Protein AF-A0A519CP77-F1 (afdb_monomer)

Sequence (280 aa):
MEGEKKVMGIPELIHFNTLAITGSLFAAIIGFKLWKDEAGWDNLPLSLFLLGLALALLVTSADFFIRGAKGLAQRAGIPEVVIGLTIVSIGTSLPEILVTSTAAIDSAANPDIADFAIGGIFGSILVQITLILGIVVLCRGMKIRPSWLKRDGLIMLFSLLLLSVFIYTGNDLTRIEGLILILIYSLYISWLLLHRKEIREDELSGKSIEIEATGSNWSTAAYLVMITVGLSFAVFAANHLVLIASDLAVSMNVPHSVVGTTISGFGTSLPELTIALMAA

Radius of gyration: 20.76 Å; Cα contacts (8 Å, |Δi|>4): 285; chains: 1; bounding box: 52×50×60 Å

Solvent-accessible surface area (backbone atoms only — not comparable to full-atom values): 14776 Å² total; per-residue (Å²): 134,84,77,79,76,72,69,37,44,59,74,54,45,66,75,29,66,68,52,46,50,37,51,48,39,51,50,47,53,52,53,54,47,55,48,32,67,73,69,69,60,88,46,72,71,58,49,56,49,52,36,51,42,20,50,51,24,18,54,50,13,32,53,39,20,36,53,11,51,48,53,48,38,51,75,70,68,49,54,66,69,59,42,49,73,41,54,47,55,52,32,65,46,39,45,50,52,42,35,35,51,42,20,53,62,48,19,80,83,38,65,63,36,40,40,19,27,54,19,19,55,56,18,28,53,48,36,47,66,55,50,42,46,44,51,38,41,72,77,40,79,75,91,80,64,69,68,52,50,68,55,56,47,47,54,52,51,49,52,52,54,51,53,52,47,45,50,72,74,54,84,53,89,48,74,65,58,53,50,50,54,51,48,53,53,53,50,49,53,51,51,51,66,71,45,42,65,64,52,46,70,77,55,71,81,70,80,83,82,78,73,81,72,82,80,72,52,57,33,71,68,33,24,50,48,29,32,54,52,14,48,52,45,22,51,54,17,22,48,50,32,49,53,47,46,48,53,47,17,62,76,69,73,44,61,34,31,57,44,13,23,59,51,46,6,42,60,46,41,47,63,58,43,54,51,48,59,72,71,94

Secondary structure (DSSP, 8-state):
-------B-HHHHHT-HHHHHHHHHHHHHHHHHHHHHHHT---HHHHHHHHHHHHHHHHHHHHHHHHHHHHHHHHTT--HHHHIIIIIHHHHTHHHHHHHHHHHHHTTT-THHHHHHHHHHHHHHHIIIIIIHHHHHHHS-----HHHIIIIIHHHHHHHHHHHHHHHHHSS--HHHHHHHHHHHHHHHHHHHHSHHHHHHHH-SS-----------B-HHHHHHHHHHHHHHHHHHHHHHHHHHHHHHHHHT--HHHHIIIIIHHHHTHHHHHHHHHH-

Nearest PDB structures (foldseek):
  4k1c-assembly2_B  TM=6.759E-01  e=1.027E-03  Saccharomyces cerevisiae S288C
  8sgt-assembly1_A  TM=5.671E-01  e=9.193E+00  Homo sapiens
  8sgi-assembly1_A  TM=5.671E-01  e=9.193E+00  Homo sapiens

pLDDT: mean 84.04, std 12.87, range [35.88, 96.5]

Mean predicted aligned error: 7.61 Å

Structure (mmCIF, N/CA/C/O backbone):
data_AF-A0A519CP77-F1
#
_entry.id   AF-A0A519CP77-F1
#
loop_
_atom_site.group_PDB
_atom_site.id
_atom_site.type_symbol
_atom_site.label_atom_id
_atom_site.label_alt_id
_atom_site.label_comp_id
_atom_site.label_asym_id
_atom_site.label_entity_id
_atom_site.label_seq_id
_atom_site.pdbx_PDB_ins_code
_atom_site.Cartn_x
_atom_site.Cartn_y
_atom_site.Cartn_z
_atom_site.occupancy
_atom_site.B_iso_or_equiv
_atom_site.auth_seq_id
_atom_site.auth_comp_id
_atom_site.auth_asym_id
_atom_site.auth_atom_id
_atom_site.pdbx_PDB_model_num
ATOM 1 N N . MET A 1 1 ? -14.960 18.027 38.798 1.00 36.47 1 MET A N 1
ATOM 2 C CA . MET A 1 1 ? -14.510 19.000 37.784 1.00 36.47 1 MET A CA 1
ATOM 3 C C . MET A 1 1 ? -13.637 18.234 36.808 1.00 36.47 1 MET A C 1
ATOM 5 O O . MET A 1 1 ? -12.451 18.072 37.058 1.00 36.47 1 MET A O 1
ATOM 9 N N . GLU A 1 2 ? -14.253 17.634 35.790 1.00 41.22 2 GLU A N 1
ATOM 10 C CA . GLU A 1 2 ? -13.521 16.994 34.692 1.00 41.22 2 GLU A CA 1
ATOM 11 C C . GLU A 1 2 ? -12.817 18.098 33.902 1.00 41.22 2 GLU A C 1
ATOM 13 O O . GLU A 1 2 ? -13.462 19.044 33.455 1.00 41.22 2 GLU A O 1
ATOM 18 N N . GLY A 1 3 ? -11.488 18.033 33.811 1.00 41.88 3 GLY A N 1
ATOM 19 C CA . GLY A 1 3 ? -10.716 18.997 33.036 1.00 41.88 3 GLY A CA 1
ATOM 20 C C . GLY A 1 3 ? -11.126 18.922 31.570 1.00 41.88 3 GLY A C 1
ATOM 21 O O . GLY A 1 3 ? -11.003 17.864 30.952 1.00 41.88 3 GLY A O 1
ATOM 22 N N . GLU A 1 4 ? -11.620 20.030 31.019 1.00 44.94 4 GLU A N 1
ATOM 23 C CA . GLU A 1 4 ? -11.882 20.164 29.589 1.00 44.94 4 GLU A CA 1
ATOM 24 C C . GLU A 1 4 ? -10.618 19.764 28.813 1.00 44.94 4 GLU A C 1
ATOM 26 O O . GLU A 1 4 ? -9.586 20.437 28.873 1.00 44.94 4 GLU A O 1
ATOM 31 N N . LYS A 1 5 ? -10.670 18.633 28.099 1.00 58.16 5 LYS A N 1
ATOM 32 C CA . LYS A 1 5 ? -9.588 18.208 27.206 1.00 58.16 5 LYS A CA 1
ATOM 33 C C . LYS A 1 5 ? -9.430 19.266 26.111 1.00 58.16 5 LYS A C 1
ATOM 35 O O . LYS A 1 5 ? -10.221 19.282 25.165 1.00 58.16 5 LYS A O 1
ATOM 40 N N . LYS A 1 6 ? -8.413 20.127 26.252 1.00 70.19 6 LYS A N 1
ATOM 41 C CA . LYS A 1 6 ? -8.050 21.192 25.306 1.00 70.19 6 LYS A CA 1
ATOM 42 C C . LYS A 1 6 ? -8.086 20.656 23.872 1.00 70.19 6 LYS A C 1
ATOM 44 O O . LYS A 1 6 ? -7.377 19.705 23.545 1.00 70.19 6 LYS A O 1
ATOM 49 N N . VAL A 1 7 ? -8.920 21.264 23.029 1.00 71.06 7 VAL A N 1
ATOM 50 C CA . VAL A 1 7 ? -8.979 20.934 21.602 1.00 71.06 7 VAL A CA 1
ATOM 51 C C . VAL A 1 7 ? -7.699 21.441 20.944 1.00 71.06 7 VAL A C 1
ATOM 53 O O . VAL A 1 7 ? -7.405 22.632 21.002 1.0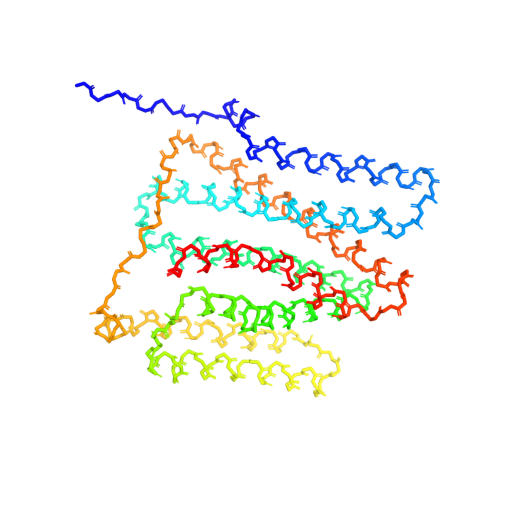0 71.06 7 VAL A O 1
ATOM 56 N N . MET A 1 8 ? -6.940 20.540 20.332 1.00 76.31 8 MET A N 1
ATOM 57 C CA . MET A 1 8 ? -5.730 20.868 19.587 1.00 76.31 8 MET A CA 1
ATOM 58 C C . MET A 1 8 ? -6.101 21.324 18.169 1.00 76.31 8 MET A C 1
ATOM 60 O O . MET A 1 8 ? -6.869 20.670 17.453 1.00 76.31 8 MET A O 1
ATOM 64 N N . GLY A 1 9 ? -5.611 22.495 17.777 1.00 77.25 9 GLY A N 1
ATOM 65 C CA . GLY A 1 9 ? -5.856 23.124 16.487 1.00 77.25 9 GLY A CA 1
ATOM 66 C C . GLY A 1 9 ? -4.781 22.802 15.447 1.00 77.25 9 GLY A C 1
ATOM 67 O O . GLY A 1 9 ? -3.946 21.917 15.614 1.00 77.25 9 GLY A O 1
ATOM 68 N N . ILE A 1 10 ? -4.817 23.547 14.340 1.00 73.44 10 ILE A N 1
ATOM 69 C CA . ILE A 1 10 ? -3.799 23.495 13.277 1.00 73.44 10 ILE A CA 1
ATOM 70 C C . ILE A 1 10 ? -2.403 23.923 13.774 1.00 73.44 10 ILE A C 1
ATOM 72 O O . ILE A 1 10 ? -1.426 23.302 13.365 1.00 73.44 10 ILE A O 1
ATOM 76 N N . PRO A 1 11 ? -2.248 24.923 14.664 1.00 71.81 11 PRO A N 1
ATOM 77 C CA . PRO A 1 11 ? -0.924 25.269 15.183 1.00 71.81 11 PRO A CA 1
ATOM 78 C C . PRO A 1 11 ? -0.270 24.112 15.949 1.00 71.81 11 PRO A C 1
ATOM 80 O O . PRO A 1 11 ? 0.920 23.854 15.789 1.00 71.81 11 PRO A O 1
ATOM 83 N N . GLU A 1 12 ? -1.049 23.359 16.729 1.00 79.81 12 GLU A N 1
ATOM 84 C CA . GLU A 1 12 ? -0.546 22.193 17.457 1.00 79.81 12 GLU A CA 1
ATOM 85 C C . GLU A 1 12 ? -0.156 21.024 16.535 1.00 79.81 12 GLU A C 1
ATOM 87 O O . GLU A 1 12 ? 0.707 20.229 16.903 1.00 79.81 12 GLU A O 1
ATOM 92 N N . LEU A 1 13 ? -0.724 20.936 15.325 1.00 71.88 13 LEU A N 1
ATOM 93 C CA . LEU A 1 13 ? -0.338 19.930 14.327 1.00 71.88 13 LEU A CA 1
ATOM 94 C C . LEU A 1 13 ? 1.119 20.093 13.888 1.00 71.88 13 LEU A C 1
ATOM 96 O O . LEU A 1 13 ? 1.794 19.095 13.670 1.00 71.88 13 LEU A O 1
ATOM 100 N N . ILE A 1 14 ? 1.625 21.324 13.794 1.00 64.38 14 ILE A N 1
ATOM 101 C CA . ILE A 1 14 ? 3.009 21.601 13.368 1.00 64.38 14 ILE A CA 1
ATOM 102 C C . ILE A 1 14 ? 4.019 21.010 14.360 1.00 64.38 14 ILE A C 1
ATOM 104 O O . ILE A 1 14 ? 5.083 20.537 13.970 1.00 64.38 14 ILE A O 1
ATOM 108 N N . HIS A 1 15 ? 3.662 20.986 15.642 1.00 67.62 15 HIS A N 1
ATOM 109 C CA . HIS A 1 15 ? 4.475 20.391 16.701 1.00 67.62 15 HIS A CA 1
ATOM 110 C C . HIS A 1 15 ? 4.185 18.900 16.915 1.00 67.62 15 HIS A C 1
ATOM 112 O O . HIS A 1 15 ? 4.797 18.265 17.776 1.00 67.62 15 HIS A O 1
ATOM 118 N N . PHE A 1 16 ? 3.262 18.319 16.145 1.00 76.62 16 PHE A N 1
ATOM 119 C CA . PHE A 1 16 ? 2.955 16.903 16.222 1.00 76.62 16 PHE A CA 1
ATOM 120 C C . PHE A 1 16 ? 4.082 16.092 15.585 1.00 76.62 16 PHE A C 1
ATOM 122 O O . PHE A 1 16 ? 4.390 16.253 14.403 1.00 76.62 16 PHE A O 1
ATOM 129 N N . ASN A 1 17 ? 4.670 15.184 16.367 1.00 80.88 17 ASN A N 1
ATOM 130 C CA . ASN A 1 17 ? 5.843 14.412 15.959 1.00 80.88 17 ASN A CA 1
ATOM 131 C C . ASN A 1 17 ? 5.636 13.701 14.609 1.00 80.88 17 ASN A C 1
ATOM 133 O O . ASN A 1 17 ? 6.520 13.722 13.765 1.00 80.88 17 ASN A O 1
ATOM 137 N N . THR A 1 18 ? 4.446 13.152 14.342 1.00 80.25 18 THR A N 1
ATOM 138 C CA . THR A 1 18 ? 4.166 12.496 13.054 1.00 80.25 18 THR A CA 1
ATOM 139 C C . THR A 1 18 ? 4.185 13.467 11.872 1.00 80.25 18 THR A C 1
ATOM 141 O O . THR A 1 18 ? 4.700 13.109 10.816 1.00 80.25 18 THR A O 1
ATOM 144 N N . LEU A 1 19 ? 3.673 14.696 12.023 1.00 84.38 19 LEU A N 1
ATOM 145 C CA . LEU A 1 19 ? 3.725 15.691 10.945 1.00 84.38 19 LEU A CA 1
ATOM 146 C C . LEU A 1 19 ? 5.163 16.182 10.718 1.00 84.38 19 LEU A C 1
ATOM 148 O O . LEU A 1 19 ? 5.590 16.350 9.580 1.00 84.38 19 LEU A O 1
ATOM 152 N N . ALA A 1 20 ? 5.936 16.352 11.791 1.00 85.69 20 ALA A N 1
ATOM 153 C CA . ALA A 1 20 ? 7.349 16.707 11.697 1.00 85.69 20 ALA A CA 1
ATOM 154 C C . ALA A 1 20 ? 8.188 15.588 11.046 1.00 85.69 20 ALA A C 1
ATOM 156 O O . ALA A 1 20 ? 9.039 15.860 10.199 1.00 85.69 20 ALA A O 1
ATOM 157 N N . ILE A 1 21 ? 7.924 14.322 11.384 1.00 88.19 21 ILE A N 1
ATOM 158 C CA . ILE A 1 21 ? 8.590 13.161 10.779 1.00 88.19 21 ILE A CA 1
ATOM 159 C C . ILE A 1 21 ? 8.227 13.053 9.294 1.00 88.19 21 ILE A C 1
ATOM 161 O O . ILE A 1 21 ? 9.121 13.008 8.458 1.00 88.19 21 ILE A O 1
ATOM 165 N N . THR A 1 22 ? 6.940 13.082 8.943 1.00 88.31 22 THR A N 1
ATOM 166 C CA . THR A 1 22 ? 6.502 13.009 7.533 1.00 88.31 22 THR A CA 1
ATOM 167 C C . THR A 1 22 ? 7.040 14.183 6.712 1.00 88.31 22 THR A C 1
ATOM 169 O O . THR A 1 22 ? 7.596 13.979 5.635 1.00 88.31 22 THR A O 1
ATOM 172 N N . GLY A 1 23 ? 6.978 15.407 7.244 1.00 89.38 23 GLY A N 1
ATOM 173 C CA . GLY A 1 23 ? 7.544 16.590 6.597 1.00 89.38 23 GLY A CA 1
ATOM 174 C C . GLY A 1 23 ? 9.066 16.526 6.427 1.00 89.38 23 GLY A C 1
ATOM 175 O O . GLY A 1 23 ? 9.580 16.922 5.382 1.00 89.38 23 GLY A O 1
ATOM 176 N N . SER A 1 24 ? 9.798 15.994 7.413 1.00 91.12 24 SER A N 1
ATOM 177 C CA . SER A 1 24 ? 11.258 15.852 7.316 1.00 91.12 24 SER A CA 1
ATOM 178 C C . SER A 1 24 ? 11.674 14.766 6.324 1.00 91.12 24 SER A C 1
ATOM 180 O O . SER A 1 24 ? 12.599 14.993 5.549 1.00 91.12 24 SER A O 1
ATOM 182 N N . LEU A 1 25 ? 10.958 13.639 6.267 1.00 93.06 25 LEU A N 1
ATOM 183 C CA . LEU A 1 25 ? 11.158 12.602 5.250 1.00 93.06 25 LEU A CA 1
ATOM 184 C C . LEU A 1 25 ? 10.903 13.145 3.839 1.00 93.06 25 LEU A C 1
ATOM 186 O O . LEU A 1 25 ? 11.715 12.931 2.942 1.00 93.06 25 LEU A O 1
ATOM 190 N N . PHE A 1 26 ? 9.821 13.903 3.651 1.00 94.25 26 PHE A N 1
ATOM 191 C CA . PHE A 1 26 ? 9.519 14.567 2.383 1.00 94.25 26 PHE A CA 1
ATOM 192 C C . PHE A 1 26 ? 10.635 15.531 1.955 1.00 94.25 26 PHE A C 1
ATOM 194 O O . PHE A 1 26 ? 11.145 15.439 0.836 1.00 94.25 26 PHE A O 1
ATOM 201 N N . ALA A 1 27 ? 11.066 16.415 2.860 1.00 93.62 27 ALA A N 1
ATOM 202 C CA . ALA A 1 27 ? 12.153 17.352 2.593 1.00 93.62 27 ALA A CA 1
ATOM 203 C C . ALA A 1 27 ? 13.480 16.632 2.304 1.00 93.62 27 ALA A C 1
ATOM 205 O O . ALA A 1 27 ? 14.216 17.050 1.411 1.00 93.62 27 ALA A O 1
ATOM 206 N N . ALA A 1 28 ? 13.769 15.535 3.011 1.00 93.56 28 ALA A N 1
ATOM 207 C CA . ALA A 1 28 ? 14.957 14.722 2.781 1.00 93.56 28 ALA A CA 1
ATOM 208 C C . ALA A 1 28 ? 14.949 14.102 1.379 1.00 93.56 28 ALA A C 1
ATOM 210 O O . ALA A 1 28 ? 15.937 14.237 0.664 1.00 93.56 28 ALA A O 1
ATOM 211 N N . ILE A 1 29 ? 13.839 13.491 0.948 1.00 93.12 29 ILE A N 1
ATOM 212 C CA . ILE A 1 29 ? 13.726 12.910 -0.400 1.00 93.12 29 ILE A CA 1
ATOM 213 C C . ILE A 1 29 ? 13.996 13.974 -1.467 1.00 93.12 29 ILE A C 1
ATOM 215 O O . ILE A 1 29 ? 14.790 13.734 -2.373 1.00 93.12 29 ILE A O 1
ATOM 219 N N . ILE A 1 30 ? 13.393 15.161 -1.344 1.00 92.88 30 ILE A N 1
ATOM 220 C CA . ILE A 1 30 ? 13.619 16.258 -2.296 1.00 92.88 30 ILE A CA 1
ATOM 221 C C . ILE A 1 30 ? 15.078 16.718 -2.266 1.00 92.88 30 ILE A C 1
ATOM 223 O O . ILE A 1 30 ? 15.699 16.825 -3.319 1.00 92.88 30 ILE A O 1
ATOM 227 N N . GLY A 1 31 ? 15.634 16.967 -1.079 1.00 90.94 31 GLY A N 1
ATOM 228 C CA . GLY A 1 31 ? 17.002 17.460 -0.929 1.00 90.94 31 GLY A CA 1
ATOM 229 C C . GLY A 1 31 ? 18.040 16.492 -1.495 1.00 90.94 31 GLY A C 1
ATOM 230 O O . GLY A 1 31 ? 18.896 16.897 -2.278 1.00 90.94 31 GLY A O 1
ATOM 231 N N . PHE A 1 32 ? 17.933 15.204 -1.163 1.00 91.00 32 PHE A N 1
ATOM 232 C CA . PHE A 1 32 ? 18.839 14.183 -1.689 1.00 91.00 32 PHE A CA 1
ATOM 233 C C . PHE A 1 32 ? 18.649 13.948 -3.188 1.00 91.00 32 PHE A C 1
ATOM 235 O O . PHE A 1 32 ? 19.633 13.683 -3.871 1.00 91.00 32 PHE A O 1
ATOM 242 N N . LYS A 1 33 ? 17.428 14.079 -3.718 1.00 87.12 33 LYS A N 1
ATOM 243 C CA . LYS A 1 33 ? 17.174 13.969 -5.160 1.00 87.12 33 LYS A CA 1
ATOM 244 C C . LYS A 1 33 ? 17.793 15.129 -5.938 1.00 87.12 33 LYS A C 1
ATOM 246 O O . LYS A 1 33 ? 18.517 14.884 -6.890 1.00 87.12 33 LYS A O 1
ATOM 251 N N . LEU A 1 34 ? 17.576 16.368 -5.493 1.00 88.31 34 LEU A N 1
ATOM 252 C CA . LEU A 1 34 ? 18.197 17.546 -6.107 1.00 88.31 34 LEU A CA 1
ATOM 253 C C . LEU A 1 34 ? 19.721 17.433 -6.093 1.00 88.31 34 LEU A C 1
ATOM 255 O O . LEU A 1 34 ? 20.373 17.688 -7.099 1.00 88.31 34 LEU A O 1
ATOM 259 N N . TRP A 1 35 ? 20.282 16.977 -4.972 1.00 87.12 35 TRP A N 1
ATOM 260 C CA . TRP A 1 35 ? 21.716 16.749 -4.874 1.00 87.12 35 TRP A CA 1
ATOM 261 C C . TRP A 1 35 ? 22.202 15.630 -5.804 1.00 87.12 35 TRP A C 1
ATOM 263 O O . TRP A 1 35 ? 23.240 15.790 -6.441 1.00 87.12 35 TRP A O 1
ATOM 273 N N . LYS A 1 36 ? 21.449 14.526 -5.927 1.00 84.88 36 LYS A N 1
ATOM 274 C CA . LYS A 1 36 ? 21.739 13.442 -6.878 1.00 84.88 36 LYS A CA 1
ATOM 275 C C . LYS A 1 36 ? 21.804 13.970 -8.310 1.00 84.88 36 LYS A C 1
ATOM 277 O O . LYS A 1 36 ? 22.762 13.673 -9.023 1.00 84.88 36 LYS A O 1
ATOM 282 N N . ASP A 1 37 ? 20.807 14.761 -8.695 1.00 83.81 37 ASP A N 1
ATOM 283 C CA . ASP A 1 37 ? 20.651 15.293 -10.047 1.00 83.81 37 ASP A CA 1
ATOM 284 C C . ASP A 1 37 ? 21.734 16.342 -10.374 1.00 83.81 37 ASP A C 1
ATOM 286 O O . ASP A 1 37 ? 22.261 16.351 -11.484 1.00 83.81 37 ASP A O 1
ATOM 290 N N . GLU A 1 38 ? 22.131 17.181 -9.407 1.00 85.75 38 GLU A N 1
ATOM 291 C CA . GLU A 1 38 ? 23.227 18.151 -9.574 1.00 85.75 38 GLU A CA 1
ATOM 292 C C . GLU A 1 38 ? 24.617 17.499 -9.585 1.00 85.75 38 GLU A C 1
ATOM 294 O O . GLU A 1 38 ? 25.485 17.893 -10.366 1.00 85.75 38 GLU A O 1
ATOM 299 N N . ALA A 1 39 ? 24.857 16.520 -8.709 1.00 81.19 39 ALA A N 1
ATOM 300 C CA . ALA A 1 39 ? 26.162 15.881 -8.567 1.00 81.19 39 ALA A CA 1
ATOM 301 C C . ALA A 1 39 ? 26.422 14.806 -9.637 1.00 81.19 39 ALA A C 1
ATOM 303 O O . ALA A 1 39 ? 27.576 14.422 -9.838 1.00 81.19 39 ALA A O 1
ATOM 304 N N . GLY A 1 40 ? 25.374 14.298 -10.299 1.00 77.56 40 GLY A N 1
ATOM 305 C CA . GLY A 1 40 ? 25.463 13.173 -11.237 1.00 77.56 40 GLY A CA 1
ATOM 306 C C . GLY A 1 40 ? 25.874 11.863 -10.556 1.00 77.56 40 GLY A C 1
ATOM 307 O O . GLY A 1 40 ? 26.573 11.042 -11.148 1.00 77.56 40 GLY A O 1
ATOM 308 N N . TRP A 1 41 ? 25.526 11.695 -9.277 1.00 70.44 41 TRP A N 1
ATOM 309 C CA . TRP A 1 41 ? 25.922 10.537 -8.473 1.00 70.44 41 TRP A CA 1
ATOM 310 C C . TRP A 1 41 ? 24.880 9.423 -8.564 1.00 70.44 41 TRP A C 1
ATOM 312 O O . TRP A 1 41 ? 23.947 9.372 -7.769 1.00 70.44 41 TRP A O 1
ATOM 322 N N . ASP A 1 42 ? 25.080 8.482 -9.481 1.00 71.25 42 ASP A N 1
ATOM 323 C CA . ASP A 1 42 ? 24.257 7.272 -9.566 1.00 71.25 42 ASP A CA 1
ATOM 324 C C . ASP A 1 42 ? 24.967 6.092 -8.898 1.00 71.25 42 ASP A C 1
ATOM 326 O O . ASP A 1 42 ? 25.560 5.225 -9.541 1.00 71.25 42 ASP A O 1
ATOM 330 N N . ASN A 1 43 ? 24.942 6.070 -7.563 1.00 84.44 43 ASN A N 1
ATOM 331 C CA . ASN A 1 43 ? 25.467 4.961 -6.776 1.00 84.44 43 ASN A CA 1
ATOM 332 C C . ASN A 1 43 ? 24.346 4.143 -6.117 1.00 84.44 43 ASN A C 1
ATOM 334 O O . ASN A 1 43 ? 23.369 4.662 -5.570 1.00 84.44 43 ASN A O 1
ATOM 338 N N . LEU A 1 44 ? 24.540 2.823 -6.118 1.00 86.88 44 LEU A N 1
ATOM 339 C CA . LEU A 1 44 ? 23.618 1.853 -5.527 1.00 86.88 44 LEU A CA 1
ATOM 340 C C . LEU A 1 44 ? 23.226 2.182 -4.067 1.00 86.88 44 LEU A C 1
ATOM 342 O O . LEU A 1 44 ? 22.035 2.123 -3.755 1.00 86.88 44 LEU A O 1
ATOM 346 N N . PRO A 1 45 ? 24.155 2.583 -3.169 1.00 89.56 45 PRO A N 1
ATOM 347 C CA . PRO A 1 45 ? 23.802 2.884 -1.781 1.00 89.56 45 PRO A CA 1
ATOM 348 C C . PRO A 1 45 ? 22.839 4.066 -1.636 1.00 89.56 45 PRO A C 1
ATOM 350 O O . PRO A 1 45 ? 21.956 4.025 -0.783 1.00 89.56 45 PRO A O 1
ATOM 353 N N . LEU A 1 46 ? 22.979 5.101 -2.470 1.00 89.50 46 LEU A N 1
ATOM 354 C CA . LEU A 1 46 ? 22.089 6.262 -2.438 1.00 89.50 46 LEU A CA 1
ATOM 355 C C . LEU A 1 46 ? 20.689 5.896 -2.932 1.00 89.50 46 LEU A C 1
ATOM 357 O O . LEU A 1 46 ? 19.707 6.318 -2.328 1.00 89.50 46 LEU A O 1
ATOM 361 N N . SER A 1 47 ? 20.594 5.069 -3.975 1.00 89.94 47 SER A N 1
ATOM 362 C CA . SER A 1 47 ? 19.307 4.588 -4.496 1.00 89.94 47 SER A CA 1
ATOM 363 C C . SER A 1 47 ? 18.557 3.760 -3.451 1.00 89.94 47 SER A C 1
ATOM 365 O O . SER A 1 47 ? 17.385 4.016 -3.185 1.00 89.94 47 SER A O 1
ATOM 367 N N . LEU A 1 48 ? 19.246 2.834 -2.774 1.00 90.81 48 LEU A N 1
ATOM 368 C CA . LEU A 1 48 ? 18.671 2.061 -1.666 1.00 90.81 48 LEU A CA 1
ATOM 369 C C . LEU A 1 48 ? 18.260 2.948 -0.483 1.00 90.81 48 LEU A C 1
ATOM 371 O O . LEU A 1 48 ? 17.223 2.718 0.139 1.00 90.81 48 LEU A O 1
ATOM 375 N N . PHE A 1 49 ? 19.048 3.980 -0.178 1.00 92.25 49 PHE A N 1
ATOM 376 C CA . PHE A 1 49 ? 18.723 4.935 0.878 1.00 92.25 49 PHE A CA 1
ATOM 377 C C . PHE A 1 49 ? 17.469 5.759 0.547 1.00 92.25 49 PHE A C 1
ATOM 379 O O . PHE A 1 49 ? 16.555 5.847 1.367 1.00 92.25 49 PHE A O 1
ATOM 386 N N . LEU A 1 50 ? 17.387 6.312 -0.667 1.00 93.19 50 LEU A N 1
ATOM 387 C CA . LEU A 1 50 ? 16.221 7.055 -1.153 1.00 93.19 50 LEU A CA 1
ATOM 388 C C . LEU A 1 50 ? 14.960 6.184 -1.181 1.00 93.19 50 LEU A C 1
ATOM 390 O O . LEU A 1 50 ? 13.884 6.643 -0.800 1.00 93.19 50 LEU A O 1
ATOM 394 N N . LEU A 1 51 ? 15.098 4.917 -1.568 1.00 92.88 51 LEU A N 1
ATOM 395 C CA . LEU A 1 51 ? 14.017 3.936 -1.553 1.00 92.88 51 LEU A CA 1
ATOM 396 C C . LEU A 1 51 ? 13.494 3.681 -0.133 1.00 92.88 51 LEU A C 1
ATOM 398 O O . LEU A 1 51 ? 12.284 3.677 0.093 1.00 92.88 51 LEU A O 1
ATOM 402 N N . GLY A 1 52 ? 14.399 3.531 0.840 1.00 92.88 52 GLY A N 1
ATOM 403 C CA . GLY A 1 52 ? 14.045 3.406 2.254 1.00 92.88 52 GLY A CA 1
ATOM 404 C C . GLY A 1 52 ? 13.324 4.644 2.795 1.00 92.88 52 GLY A C 1
ATOM 405 O O . GLY A 1 52 ? 12.333 4.511 3.513 1.00 92.88 52 GLY A O 1
ATOM 406 N N . LEU A 1 53 ? 13.761 5.848 2.407 1.00 95.25 53 LEU A N 1
ATOM 407 C CA . LEU A 1 53 ? 13.068 7.093 2.756 1.00 95.25 53 LEU A CA 1
ATOM 408 C C . LEU A 1 53 ? 11.668 7.168 2.135 1.00 95.25 53 LEU A C 1
ATOM 410 O O . LEU A 1 53 ? 10.729 7.570 2.821 1.00 95.25 53 LEU A O 1
ATOM 414 N N . ALA A 1 54 ? 11.511 6.766 0.871 1.00 95.81 54 ALA A N 1
ATOM 415 C CA . ALA A 1 54 ? 10.217 6.748 0.195 1.00 95.81 54 ALA A CA 1
ATOM 416 C C . ALA A 1 54 ? 9.245 5.759 0.860 1.00 95.81 54 ALA A C 1
ATOM 418 O O . ALA A 1 54 ? 8.105 6.125 1.140 1.00 95.81 54 ALA A O 1
ATOM 419 N N . LEU A 1 55 ? 9.708 4.552 1.209 1.00 94.06 55 LEU A N 1
ATOM 420 C CA . LEU A 1 55 ? 8.932 3.581 1.991 1.00 94.06 55 LEU A CA 1
ATOM 421 C C . LEU A 1 55 ? 8.526 4.141 3.361 1.00 94.06 55 LEU A C 1
ATOM 423 O O . LEU A 1 55 ? 7.359 4.066 3.745 1.00 94.06 55 LEU A O 1
ATOM 427 N N . ALA A 1 56 ? 9.469 4.741 4.091 1.00 93.56 56 ALA A N 1
ATOM 428 C CA . ALA A 1 56 ? 9.192 5.330 5.396 1.00 93.56 56 ALA A CA 1
ATOM 429 C C . ALA A 1 56 ? 8.170 6.474 5.300 1.00 93.56 56 ALA A C 1
ATOM 431 O O . ALA A 1 56 ? 7.248 6.552 6.118 1.00 93.56 56 ALA A O 1
ATOM 432 N N . LEU A 1 57 ? 8.295 7.343 4.290 1.00 95.94 57 LEU A N 1
ATOM 433 C CA . LEU A 1 57 ? 7.336 8.416 4.047 1.00 95.94 57 LEU A CA 1
ATOM 434 C C . LEU A 1 57 ? 5.958 7.847 3.707 1.00 95.94 57 LEU A C 1
ATOM 436 O O . LEU A 1 57 ? 4.966 8.339 4.234 1.00 95.94 57 LEU A O 1
ATOM 440 N N . LEU A 1 58 ? 5.887 6.804 2.880 1.00 95.19 58 LEU A N 1
ATOM 441 C CA . LEU A 1 58 ? 4.631 6.167 2.493 1.00 95.19 58 LEU A CA 1
ATOM 442 C C . LEU A 1 58 ? 3.882 5.614 3.714 1.00 95.19 58 LEU A C 1
ATOM 444 O O . LEU A 1 58 ? 2.720 5.961 3.929 1.00 95.19 58 LEU A O 1
ATOM 448 N N . VAL A 1 59 ? 4.562 4.824 4.549 1.00 91.81 59 VAL A N 1
ATOM 449 C CA . VAL A 1 59 ? 3.970 4.211 5.751 1.00 91.81 59 VAL A CA 1
ATOM 450 C C . VAL A 1 59 ? 3.536 5.273 6.763 1.00 91.81 59 VAL A C 1
ATOM 452 O O . VAL A 1 59 ? 2.414 5.240 7.271 1.00 91.81 59 VAL A O 1
ATOM 455 N N . THR A 1 60 ? 4.395 6.257 7.043 1.00 91.69 60 THR A N 1
ATOM 456 C CA . THR A 1 60 ? 4.076 7.318 8.016 1.00 91.69 60 THR A CA 1
ATOM 457 C C . THR A 1 60 ? 2.962 8.247 7.529 1.00 91.69 60 THR A C 1
ATOM 459 O O . THR A 1 60 ? 2.138 8.692 8.330 1.00 91.69 60 THR A O 1
ATOM 462 N N . SER A 1 61 ? 2.883 8.503 6.222 1.00 93.56 61 SER A N 1
ATOM 463 C CA . SER A 1 61 ? 1.815 9.306 5.616 1.00 93.56 61 SER A CA 1
ATOM 464 C C . SER A 1 61 ? 0.475 8.569 5.612 1.00 93.56 61 SER A C 1
ATOM 466 O O . SER A 1 61 ? -0.559 9.191 5.865 1.00 93.56 61 SER A O 1
ATOM 468 N N . ALA A 1 62 ? 0.486 7.246 5.408 1.00 91.69 62 ALA A N 1
ATOM 469 C CA . ALA A 1 62 ? -0.702 6.411 5.550 1.00 91.69 62 ALA A CA 1
ATOM 470 C C . ALA A 1 62 ? -1.230 6.422 6.996 1.00 91.69 62 ALA A C 1
ATOM 472 O O . ALA A 1 62 ? -2.411 6.697 7.199 1.00 91.69 62 ALA A O 1
ATOM 473 N N . ASP A 1 63 ? -0.373 6.249 8.012 1.00 89.81 63 ASP A N 1
ATOM 474 C CA . ASP A 1 63 ? -0.791 6.360 9.424 1.00 89.81 63 ASP A CA 1
ATOM 475 C C . ASP A 1 63 ? -1.384 7.748 9.733 1.00 89.81 63 ASP A C 1
ATOM 477 O O . ASP A 1 63 ? -2.422 7.876 10.389 1.00 89.81 63 ASP A O 1
ATOM 481 N N . PHE A 1 64 ? -0.776 8.811 9.201 1.00 91.44 64 PHE A N 1
ATOM 482 C CA . PHE A 1 64 ? -1.279 10.171 9.374 1.00 91.44 64 PHE A CA 1
ATOM 483 C C . PHE A 1 64 ? -2.670 10.371 8.749 1.00 91.44 64 PHE A C 1
ATOM 485 O O . PHE A 1 64 ? -3.566 10.920 9.402 1.00 91.44 64 PHE A O 1
ATOM 492 N N . PHE A 1 65 ? -2.883 9.849 7.536 1.00 92.88 65 PHE A N 1
ATOM 493 C CA . PHE A 1 65 ? -4.187 9.817 6.873 1.00 92.88 65 PHE A CA 1
ATOM 494 C C . PHE A 1 65 ? -5.230 9.047 7.701 1.00 92.88 65 PHE A C 1
ATOM 496 O O . PHE A 1 65 ? -6.317 9.571 7.959 1.00 92.88 65 PHE A O 1
ATOM 503 N N . ILE A 1 66 ? -4.893 7.842 8.180 1.00 90.50 66 ILE A N 1
ATOM 504 C CA . ILE A 1 66 ? -5.796 6.981 8.966 1.00 90.50 66 ILE A CA 1
ATOM 505 C C . ILE A 1 66 ? -6.232 7.680 10.250 1.00 90.50 66 ILE A C 1
ATOM 507 O O . ILE A 1 66 ? -7.418 7.676 10.585 1.00 90.50 66 ILE A O 1
ATOM 511 N N . ARG A 1 67 ? -5.301 8.324 10.965 1.00 89.19 67 ARG A N 1
ATOM 512 C CA . ARG A 1 67 ? -5.615 9.087 12.184 1.00 89.19 67 ARG A CA 1
ATOM 513 C C . ARG A 1 67 ? -6.574 10.242 11.901 1.00 89.19 67 ARG A C 1
ATOM 515 O O . ARG A 1 67 ? -7.509 10.455 12.674 1.00 89.19 67 ARG A O 1
ATOM 522 N N . GLY A 1 68 ? -6.362 10.959 10.796 1.00 90.56 68 GLY A N 1
ATOM 523 C CA . GLY A 1 68 ? -7.251 12.024 10.337 1.00 90.56 68 GLY A CA 1
ATOM 524 C C . GLY A 1 68 ? -8.663 11.513 10.053 1.00 90.56 68 GLY A C 1
ATOM 525 O O . GLY A 1 68 ? -9.643 12.031 10.592 1.00 90.56 68 GLY A O 1
ATOM 526 N N . ALA A 1 69 ? -8.759 10.443 9.264 1.00 91.12 69 ALA A N 1
ATOM 527 C CA . ALA A 1 69 ? -10.020 9.821 8.883 1.00 91.12 69 ALA A CA 1
ATOM 528 C C . ALA A 1 69 ? -10.774 9.236 10.092 1.00 91.12 69 ALA A C 1
ATOM 530 O O . ALA A 1 69 ? -11.969 9.495 10.254 1.00 91.12 69 ALA A O 1
ATOM 531 N N . LYS A 1 70 ? -10.078 8.523 10.990 1.00 90.06 70 LYS A N 1
ATOM 532 C CA . LYS A 1 70 ? -10.642 7.987 12.241 1.00 90.06 70 LYS A CA 1
ATOM 533 C C . LYS A 1 70 ? -11.211 9.103 13.111 1.00 90.06 70 LYS A C 1
ATOM 535 O O . LYS A 1 70 ? -12.349 9.000 13.563 1.00 90.06 70 LYS A O 1
ATOM 540 N N . GLY A 1 71 ? -10.450 10.175 13.322 1.00 87.88 71 GLY A N 1
ATOM 541 C CA . GLY A 1 71 ? -10.890 11.291 14.152 1.00 87.88 71 GLY A CA 1
ATOM 542 C C . GLY A 1 71 ? -12.090 12.043 13.573 1.00 87.88 71 GLY A C 1
ATOM 543 O O . GLY A 1 71 ? -13.023 12.384 14.302 1.00 87.88 71 GLY A O 1
ATOM 544 N N . LEU A 1 72 ? -12.125 12.234 12.250 1.00 89.62 72 LEU A N 1
ATOM 545 C CA . LEU A 1 72 ? -13.281 12.823 11.574 1.00 89.62 72 LEU A CA 1
ATOM 546 C C . LEU A 1 72 ? -14.531 11.939 11.711 1.00 89.62 72 LEU A C 1
ATOM 548 O O . LEU A 1 72 ? -15.610 12.446 12.019 1.00 89.62 72 LEU A O 1
ATOM 552 N N . ALA A 1 73 ? -14.383 10.623 11.549 1.00 86.00 73 ALA A N 1
ATOM 553 C CA . ALA A 1 73 ? -15.479 9.671 11.692 1.00 86.00 73 ALA A CA 1
ATOM 554 C C . ALA A 1 73 ? -16.019 9.600 13.131 1.00 86.00 73 ALA A C 1
ATOM 556 O O . ALA A 1 73 ? -17.234 9.598 13.329 1.00 86.00 73 ALA A O 1
ATOM 557 N N . GLN A 1 74 ? -15.139 9.637 14.138 1.00 85.62 74 GLN A N 1
ATOM 558 C CA . GLN A 1 74 ? -15.535 9.719 15.548 1.00 85.62 74 GLN A CA 1
ATOM 559 C C . GLN A 1 74 ? -16.338 10.998 15.833 1.00 85.62 74 GLN A C 1
ATOM 561 O O . GLN A 1 74 ? -17.377 10.940 16.489 1.00 85.62 74 GLN A O 1
ATOM 566 N N . ARG A 1 75 ? -15.922 12.152 15.286 1.00 84.69 75 ARG A N 1
ATOM 567 C CA . ARG A 1 75 ? -16.682 13.412 15.416 1.00 84.69 75 ARG A CA 1
ATOM 568 C C . ARG A 1 75 ? -18.027 13.386 14.695 1.00 84.69 75 ARG A C 1
ATOM 570 O O . ARG A 1 75 ? -18.948 14.068 15.133 1.00 84.69 75 ARG A O 1
ATOM 577 N N . ALA A 1 76 ? -18.144 12.608 13.624 1.00 85.56 76 ALA A N 1
ATOM 578 C CA . ALA A 1 76 ? -19.404 12.372 12.925 1.00 85.56 76 ALA A CA 1
ATOM 579 C C . ALA A 1 76 ? -20.330 11.375 13.656 1.00 85.56 76 ALA A C 1
ATOM 581 O O . ALA A 1 76 ? -21.413 11.078 13.159 1.00 85.56 76 ALA A O 1
ATOM 582 N N . GLY A 1 77 ? -19.925 10.850 14.821 1.00 79.81 77 GLY A N 1
ATOM 583 C CA . GLY A 1 77 ? -20.709 9.884 15.593 1.00 79.81 77 GLY A CA 1
ATOM 584 C C . GLY A 1 77 ? -20.711 8.474 14.998 1.00 79.81 77 GLY A C 1
ATOM 585 O O . GLY A 1 77 ? -21.576 7.669 15.340 1.00 79.81 77 GLY A O 1
ATOM 586 N N . ILE A 1 78 ? -19.768 8.161 14.102 1.00 75.38 78 ILE A N 1
ATOM 587 C CA . ILE A 1 78 ? -19.655 6.825 13.514 1.00 75.38 78 ILE A CA 1
ATOM 588 C C . ILE A 1 78 ? -19.126 5.855 14.587 1.00 75.38 78 ILE A C 1
ATOM 590 O O . ILE A 1 78 ? -18.111 6.154 15.223 1.00 75.38 78 ILE A O 1
ATOM 594 N N . PRO A 1 79 ? -19.765 4.686 14.792 1.00 74.06 79 PRO A N 1
ATOM 595 C CA . PRO A 1 79 ? -19.318 3.712 15.786 1.00 74.06 79 PRO A CA 1
ATOM 596 C C . PRO A 1 79 ? -17.892 3.212 15.525 1.00 74.06 79 PRO A C 1
ATOM 598 O O . PRO A 1 79 ? -17.535 2.921 14.384 1.00 74.06 79 PRO A O 1
ATOM 601 N N . GLU A 1 80 ? -17.102 3.010 16.582 1.00 74.50 80 GLU A N 1
ATOM 602 C CA . GLU A 1 80 ? -15.693 2.588 16.464 1.00 74.50 80 GLU A CA 1
ATOM 603 C C . GLU A 1 80 ? -15.515 1.266 15.718 1.00 74.50 80 GLU A C 1
ATOM 605 O O . GLU A 1 80 ? -14.580 1.115 14.938 1.00 74.50 80 GLU A O 1
ATOM 610 N N . VAL A 1 81 ? -16.459 0.338 15.888 1.00 68.06 81 VAL A N 1
ATOM 611 C CA . VAL A 1 81 ? -16.479 -0.931 15.150 1.00 68.06 81 VAL A CA 1
ATOM 612 C C . VAL A 1 81 ? -16.584 -0.689 13.643 1.00 68.06 81 VAL A C 1
ATOM 614 O O . VAL A 1 81 ? -15.891 -1.337 12.866 1.00 68.06 81 VAL A O 1
ATOM 617 N N . VAL A 1 82 ? -17.408 0.271 13.213 1.00 71.00 82 VAL A N 1
ATOM 618 C CA . VAL A 1 82 ? -17.548 0.618 11.791 1.00 71.00 82 VAL A CA 1
ATOM 619 C C . VAL A 1 82 ? -16.267 1.268 11.279 1.00 71.00 82 VAL A C 1
ATOM 621 O O . VAL A 1 82 ? -15.812 0.926 10.194 1.00 71.00 82 VAL A O 1
ATOM 624 N N . ILE A 1 83 ? -15.649 2.152 12.067 1.00 76.31 83 ILE A N 1
ATOM 625 C CA . ILE A 1 83 ? -14.366 2.787 11.727 1.00 76.31 83 ILE A CA 1
ATOM 626 C C . ILE A 1 83 ? -13.264 1.734 11.558 1.00 76.31 83 ILE A C 1
ATOM 628 O O . ILE A 1 83 ? -12.513 1.788 10.586 1.00 76.31 83 ILE A O 1
ATOM 632 N N . GLY A 1 84 ? -13.194 0.765 12.474 1.00 73.50 84 GLY A N 1
ATOM 633 C CA . GLY A 1 84 ? -12.251 -0.349 12.415 1.00 73.50 84 GLY A CA 1
ATOM 634 C C . GLY A 1 84 ? -12.428 -1.190 11.153 1.00 73.50 84 GLY A C 1
ATOM 635 O O . GLY A 1 84 ? -11.461 -1.422 10.441 1.00 73.50 84 GLY A O 1
ATOM 636 N N . LEU A 1 85 ? -13.670 -1.566 10.833 1.00 72.31 85 LEU A N 1
ATOM 637 C CA . LEU A 1 85 ? -14.005 -2.395 9.667 1.00 72.31 85 LEU A CA 1
ATOM 638 C C . LEU A 1 85 ? -13.888 -1.673 8.314 1.00 72.31 85 LEU A C 1
ATOM 640 O O . LEU A 1 85 ? -13.994 -2.318 7.275 1.00 72.31 85 LEU A O 1
ATOM 644 N N . THR A 1 86 ? -13.742 -0.346 8.302 1.00 81.06 86 THR A N 1
ATOM 645 C CA . THR A 1 86 ? -13.735 0.448 7.064 1.00 81.06 86 THR A CA 1
ATOM 646 C C . THR A 1 86 ? -12.450 1.251 6.925 1.00 81.06 86 THR A C 1
ATOM 648 O O . THR A 1 86 ? -11.570 0.876 6.160 1.00 81.06 86 THR A O 1
ATOM 651 N N . ILE A 1 87 ? -12.317 2.343 7.676 1.00 86.31 87 ILE A N 1
ATOM 652 C CA . ILE A 1 87 ? -11.206 3.294 7.574 1.00 86.31 87 ILE A CA 1
ATOM 653 C C . ILE A 1 87 ? -9.882 2.633 7.939 1.00 86.31 87 ILE A C 1
ATOM 655 O O . ILE A 1 87 ? -8.900 2.830 7.232 1.00 86.31 87 ILE A O 1
ATOM 659 N N . VAL A 1 88 ? -9.846 1.864 9.030 1.00 82.00 88 VAL A N 1
ATOM 660 C CA . VAL A 1 88 ? -8.605 1.206 9.461 1.00 82.00 88 VAL A CA 1
ATOM 661 C C . VAL A 1 88 ? -8.242 0.090 8.485 1.00 82.00 88 VAL A C 1
ATOM 663 O O . VAL A 1 88 ? -7.116 0.079 8.005 1.00 82.00 88 VAL A O 1
ATOM 666 N N . SER A 1 89 ? -9.198 -0.773 8.121 1.00 80.25 89 SER A N 1
ATOM 667 C CA . SER A 1 89 ? -8.970 -1.859 7.157 1.00 80.25 89 SER A CA 1
ATOM 668 C C . SER A 1 89 ? -8.504 -1.378 5.780 1.00 80.25 89 SER A C 1
ATOM 670 O O . SER A 1 89 ? -7.588 -1.957 5.214 1.00 80.25 89 SER A O 1
ATOM 672 N N . ILE A 1 90 ? -9.108 -0.321 5.228 1.00 85.00 90 ILE A N 1
ATOM 673 C CA . ILE A 1 90 ? -8.665 0.255 3.944 1.00 85.00 90 ILE A CA 1
ATOM 674 C C . ILE A 1 90 ? -7.340 0.998 4.124 1.00 85.00 90 ILE A C 1
ATOM 676 O O . ILE A 1 90 ? -6.483 0.981 3.247 1.00 85.00 90 ILE A O 1
ATOM 680 N N . GLY A 1 91 ? -7.184 1.665 5.265 1.00 86.25 91 GLY A N 1
ATOM 681 C CA . GLY A 1 91 ? -6.015 2.454 5.598 1.00 86.25 91 GLY A CA 1
ATOM 682 C C . GLY A 1 91 ? -4.723 1.651 5.638 1.00 86.25 91 GLY A C 1
ATOM 683 O O . GLY A 1 91 ? -3.712 2.126 5.129 1.00 86.25 91 GLY A O 1
ATOM 684 N N . THR A 1 92 ? -4.750 0.445 6.208 1.00 85.31 92 THR A N 1
ATOM 685 C CA . THR A 1 92 ? -3.566 -0.425 6.262 1.00 85.31 92 THR A CA 1
ATOM 686 C C . THR A 1 92 ? -3.111 -0.848 4.874 1.00 85.31 92 THR A C 1
ATOM 688 O O . THR A 1 92 ? -1.919 -0.845 4.632 1.00 85.31 92 THR A O 1
ATOM 691 N N . SER A 1 93 ? -4.045 -1.057 3.940 1.00 89.44 93 SER A N 1
ATOM 692 C CA . SER A 1 93 ? -3.743 -1.371 2.536 1.00 89.44 93 SER A CA 1
ATOM 693 C C . SER A 1 93 ? -3.489 -0.140 1.656 1.00 89.44 93 SER A C 1
ATOM 695 O O . SER A 1 93 ? -3.335 -0.266 0.440 1.00 89.44 93 SER A O 1
ATOM 697 N N . LEU A 1 94 ? -3.489 1.073 2.222 1.00 91.94 94 LEU A N 1
ATOM 698 C CA . LEU A 1 94 ? -3.253 2.297 1.458 1.00 91.94 94 LEU A CA 1
ATOM 699 C C . LEU A 1 94 ? -1.862 2.313 0.791 1.00 91.94 94 LEU A C 1
ATOM 701 O O . LEU A 1 94 ? -1.807 2.676 -0.386 1.00 91.94 94 LEU A O 1
ATOM 705 N N . PRO A 1 95 ? -0.757 1.915 1.458 1.00 92.81 95 PRO A N 1
ATOM 706 C CA . PRO A 1 95 ? 0.557 1.808 0.824 1.00 92.81 95 PRO A CA 1
ATOM 707 C C . PRO A 1 95 ? 0.550 0.914 -0.424 1.00 92.81 95 PRO A C 1
ATOM 709 O O . PRO A 1 95 ? 0.990 1.354 -1.486 1.00 92.81 95 PRO A O 1
ATOM 712 N N . GLU A 1 96 ? -0.007 -0.295 -0.329 1.00 92.25 96 GLU A N 1
ATOM 713 C CA . GLU A 1 96 ? -0.141 -1.250 -1.435 1.00 92.25 96 GLU A CA 1
ATOM 714 C C . GLU A 1 96 ? -0.947 -0.660 -2.585 1.00 92.25 96 GLU A C 1
ATOM 716 O O . GLU A 1 96 ? -0.520 -0.719 -3.741 1.00 92.25 96 GLU A O 1
ATOM 721 N N . ILE A 1 97 ? -2.115 -0.086 -2.273 1.00 93.06 97 ILE A N 1
ATOM 722 C CA . ILE A 1 97 ? -3.017 0.494 -3.269 1.00 93.06 97 ILE A CA 1
ATOM 723 C C . ILE A 1 97 ? -2.305 1.618 -4.013 1.00 93.06 97 ILE A C 1
ATOM 725 O O . ILE A 1 97 ? -2.367 1.666 -5.242 1.00 93.06 97 ILE A O 1
ATOM 729 N N . LEU A 1 98 ? -1.618 2.510 -3.298 1.00 95.50 98 LEU A N 1
ATOM 730 C CA . LEU A 1 98 ? -0.947 3.655 -3.903 1.00 95.50 98 LEU A CA 1
ATOM 731 C C . LEU A 1 98 ? 0.248 3.233 -4.753 1.00 95.50 98 LEU A C 1
ATOM 733 O O . LEU A 1 98 ? 0.371 3.716 -5.876 1.00 95.50 98 LEU A O 1
ATOM 737 N N . VAL A 1 99 ? 1.096 2.322 -4.272 1.00 94.75 99 VAL A N 1
ATOM 738 C CA . VAL A 1 99 ? 2.256 1.848 -5.043 1.00 94.75 99 VAL A CA 1
ATOM 739 C C . VAL A 1 99 ? 1.808 1.092 -6.289 1.00 94.75 99 VAL A C 1
ATOM 741 O O . VAL A 1 99 ? 2.265 1.405 -7.385 1.00 94.75 99 VAL A O 1
ATOM 744 N N . THR A 1 100 ? 0.859 0.166 -6.148 1.00 92.44 100 THR A N 1
ATOM 745 C CA . THR A 1 100 ? 0.343 -0.627 -7.273 1.00 92.44 100 THR A CA 1
ATOM 746 C C . THR A 1 100 ? -0.366 0.256 -8.295 1.00 92.44 100 THR A C 1
ATOM 748 O O . THR A 1 100 ? -0.132 0.117 -9.492 1.00 92.44 100 THR A O 1
ATOM 751 N N . SER A 1 101 ? -1.207 1.194 -7.846 1.00 93.56 101 SER A N 1
ATOM 752 C CA . SER A 1 101 ? -1.918 2.103 -8.754 1.00 93.56 101 SER A CA 1
ATOM 753 C C . SER A 1 101 ? -0.955 3.046 -9.469 1.00 93.56 101 SER A C 1
ATOM 755 O O . SER A 1 101 ? -1.121 3.283 -10.661 1.00 93.56 101 SER A O 1
ATOM 757 N N . THR A 1 102 ? 0.062 3.558 -8.770 1.00 94.31 102 THR A N 1
ATOM 758 C CA . THR A 1 102 ? 1.065 4.443 -9.378 1.00 94.31 102 THR A CA 1
ATOM 759 C C . THR A 1 102 ? 1.908 3.687 -10.398 1.00 94.31 102 THR A C 1
ATOM 761 O O . THR A 1 102 ? 2.046 4.146 -11.524 1.00 94.31 102 THR A O 1
ATOM 764 N N . ALA A 1 103 ? 2.367 2.478 -10.066 1.00 92.75 103 ALA A N 1
ATOM 765 C CA . ALA A 1 103 ? 3.079 1.619 -11.006 1.00 92.75 103 ALA A CA 1
ATOM 766 C C . ALA A 1 103 ? 2.220 1.252 -12.230 1.00 92.75 103 ALA A C 1
ATOM 768 O O . ALA A 1 103 ? 2.696 1.294 -13.360 1.00 92.75 103 ALA A O 1
ATOM 769 N N . ALA A 1 104 ? 0.931 0.963 -12.035 1.00 90.44 104 ALA A N 1
ATOM 770 C CA . ALA A 1 104 ? 0.013 0.698 -13.139 1.00 90.44 104 ALA A CA 1
ATOM 771 C C . ALA A 1 104 ? -0.196 1.929 -14.040 1.00 90.44 104 ALA A C 1
ATOM 773 O O . ALA A 1 104 ? -0.267 1.783 -15.258 1.00 90.44 104 ALA A O 1
ATOM 774 N N . ILE A 1 105 ? -0.272 3.137 -13.475 1.00 91.38 105 ILE A N 1
ATOM 775 C CA . ILE A 1 105 ? -0.376 4.382 -14.252 1.00 91.38 105 ILE A CA 1
ATOM 776 C C . ILE A 1 105 ? 0.914 4.633 -15.045 1.00 91.38 105 ILE A C 1
ATOM 778 O O . ILE A 1 105 ? 0.849 4.911 -16.244 1.00 91.38 105 ILE A O 1
ATOM 782 N N . ASP A 1 106 ? 2.071 4.474 -14.405 1.00 89.69 106 ASP A N 1
ATOM 783 C CA . ASP A 1 106 ? 3.383 4.706 -15.018 1.00 89.69 106 ASP A CA 1
ATOM 784 C C . ASP A 1 106 ? 3.758 3.637 -16.055 1.00 89.69 106 ASP A C 1
ATOM 786 O O . ASP A 1 106 ? 4.554 3.902 -16.960 1.00 89.69 106 ASP A O 1
ATOM 790 N N . SER A 1 107 ? 3.126 2.459 -15.998 1.00 88.19 107 SER A N 1
ATOM 791 C CA . SER A 1 107 ? 3.327 1.387 -16.981 1.00 88.19 107 SER A CA 1
ATOM 792 C C . SER A 1 107 ? 3.015 1.811 -18.421 1.00 88.19 107 SER A C 1
ATOM 794 O O . SER A 1 107 ? 3.594 1.281 -19.366 1.00 88.19 107 SER A O 1
ATOM 796 N N . ALA A 1 108 ? 2.161 2.827 -18.603 1.00 84.06 108 ALA A N 1
ATOM 797 C CA . ALA A 1 108 ? 1.871 3.393 -19.917 1.00 84.06 108 ALA A CA 1
ATOM 798 C C . ALA A 1 108 ? 3.101 4.054 -20.569 1.00 84.06 108 ALA A C 1
ATOM 800 O O . ALA A 1 108 ? 3.178 4.123 -21.795 1.00 84.06 108 ALA A O 1
ATOM 801 N N . ALA A 1 109 ? 4.044 4.554 -19.763 1.00 83.81 109 ALA A N 1
ATOM 802 C CA . ALA A 1 109 ? 5.296 5.145 -20.229 1.00 83.81 109 ALA A CA 1
ATOM 803 C C . ALA A 1 109 ? 6.453 4.134 -20.241 1.00 83.81 109 ALA A C 1
ATOM 805 O O . ALA A 1 109 ? 7.331 4.226 -21.099 1.00 83.81 109 ALA A O 1
ATOM 806 N N . ASN A 1 110 ? 6.454 3.176 -19.310 1.00 83.00 110 ASN A N 1
ATOM 807 C CA . ASN A 1 110 ? 7.460 2.123 -19.220 1.00 83.00 110 ASN A CA 1
ATOM 808 C C . ASN A 1 110 ? 6.798 0.764 -18.905 1.00 83.00 110 ASN A C 1
ATOM 810 O O . ASN A 1 110 ? 6.464 0.519 -17.743 1.00 83.00 110 ASN A O 1
ATOM 814 N N . PRO A 1 111 ? 6.636 -0.126 -19.904 1.00 82.69 111 PRO A N 1
ATOM 815 C CA . PRO A 1 111 ? 5.973 -1.419 -19.730 1.00 82.69 111 PRO A CA 1
ATOM 816 C C . PRO A 1 111 ? 6.572 -2.289 -18.618 1.00 82.69 111 PRO A C 1
ATOM 818 O O . PRO A 1 111 ? 5.825 -2.982 -17.932 1.00 82.69 111 PRO A O 1
ATOM 821 N N . ASP A 1 112 ? 7.880 -2.190 -18.360 1.00 83.06 112 ASP A N 1
ATOM 822 C CA . ASP A 1 112 ? 8.567 -2.993 -17.337 1.00 83.06 112 ASP A CA 1
ATOM 823 C C . ASP A 1 112 ? 8.092 -2.654 -15.906 1.00 83.06 112 ASP A C 1
ATOM 825 O O . ASP A 1 112 ? 8.228 -3.447 -14.973 1.00 83.06 112 ASP A O 1
ATOM 829 N N . ILE A 1 113 ? 7.468 -1.486 -15.703 1.00 88.94 113 ILE A N 1
ATOM 830 C CA . ILE A 1 113 ? 6.875 -1.096 -14.413 1.00 88.94 113 ILE A CA 1
ATOM 831 C C . ILE A 1 113 ? 5.596 -1.903 -14.115 1.00 88.94 113 ILE A C 1
ATOM 833 O O . ILE A 1 113 ? 5.241 -2.088 -12.947 1.00 88.94 113 ILE A O 1
ATOM 837 N N . ALA A 1 114 ? 4.923 -2.460 -15.130 1.00 87.88 114 ALA A N 1
ATOM 838 C CA . ALA A 1 114 ? 3.795 -3.365 -14.903 1.00 87.88 114 ALA A CA 1
ATOM 839 C C . ALA A 1 114 ? 4.234 -4.612 -14.115 1.00 87.88 114 ALA A C 1
ATOM 841 O O . ALA A 1 114 ? 3.570 -5.011 -13.152 1.00 87.88 114 ALA A O 1
ATOM 842 N N . ASP A 1 115 ? 5.407 -5.158 -14.445 1.00 89.19 115 ASP A N 1
ATOM 843 C CA . ASP A 1 115 ? 6.005 -6.291 -13.738 1.00 89.19 115 ASP A CA 1
ATOM 844 C C . ASP A 1 115 ? 6.335 -5.946 -12.283 1.00 89.19 115 ASP A C 1
ATOM 846 O O . ASP A 1 115 ? 6.194 -6.793 -11.396 1.00 89.19 115 ASP A O 1
ATOM 850 N N . PHE A 1 116 ? 6.725 -4.696 -12.008 1.00 91.81 116 PHE A N 1
ATOM 851 C CA . PHE A 1 116 ? 6.918 -4.205 -10.643 1.00 91.81 116 PHE A CA 1
ATOM 852 C C . PHE A 1 116 ? 5.606 -4.211 -9.846 1.00 91.81 116 PHE A C 1
ATOM 854 O O . PHE A 1 116 ? 5.590 -4.690 -8.711 1.00 91.81 116 PHE A O 1
ATOM 861 N N . ALA A 1 117 ? 4.503 -3.731 -10.435 1.00 90.56 117 ALA A N 1
ATOM 862 C CA . ALA A 1 117 ? 3.189 -3.711 -9.787 1.00 90.56 117 ALA A CA 1
ATOM 863 C C . ALA A 1 117 ? 2.703 -5.130 -9.446 1.00 90.56 117 ALA A C 1
ATOM 865 O O . ALA A 1 117 ? 2.302 -5.408 -8.313 1.00 90.56 117 ALA A O 1
ATOM 866 N N . ILE A 1 118 ? 2.792 -6.044 -10.418 1.00 89.81 118 ILE A N 1
ATOM 867 C CA . ILE A 1 118 ? 2.405 -7.449 -10.251 1.00 89.81 118 ILE A CA 1
ATOM 868 C C . ILE A 1 118 ? 3.302 -8.123 -9.208 1.00 89.81 118 ILE A C 1
ATOM 870 O O . ILE A 1 118 ? 2.800 -8.751 -8.273 1.00 89.81 118 ILE A O 1
ATOM 874 N N . GLY A 1 119 ? 4.622 -7.944 -9.323 1.00 90.56 119 GLY A N 1
ATOM 875 C CA . GLY A 1 119 ? 5.593 -8.441 -8.352 1.00 90.56 119 GLY A CA 1
ATOM 876 C C . GLY A 1 119 ? 5.289 -7.952 -6.938 1.00 90.56 119 GLY A C 1
ATOM 877 O O . GLY A 1 119 ? 5.301 -8.748 -6.007 1.00 90.56 119 GLY A O 1
ATOM 878 N N . GLY A 1 120 ? 4.930 -6.676 -6.772 1.00 92.19 120 GLY A N 1
ATOM 879 C CA . GLY A 1 120 ? 4.524 -6.095 -5.491 1.00 92.19 120 GLY A CA 1
ATOM 880 C C . GLY A 1 120 ? 3.325 -6.799 -4.854 1.00 92.19 120 GLY A C 1
ATOM 881 O O . GLY A 1 120 ? 3.397 -7.177 -3.683 1.00 92.19 120 GLY A O 1
ATOM 882 N N . ILE A 1 121 ? 2.258 -7.046 -5.624 1.00 90.06 121 ILE A N 1
ATOM 883 C CA . ILE A 1 121 ? 1.062 -7.757 -5.136 1.00 90.06 121 ILE A CA 1
ATOM 884 C C . ILE A 1 121 ? 1.420 -9.183 -4.698 1.00 90.06 121 ILE A C 1
ATOM 886 O O . ILE A 1 121 ? 1.129 -9.578 -3.566 1.00 90.06 121 ILE A O 1
ATOM 890 N N . PHE A 1 122 ? 2.064 -9.962 -5.575 1.00 91.38 122 PHE A N 1
ATOM 891 C CA . PHE A 1 122 ? 2.445 -11.340 -5.252 1.00 91.38 122 PHE A CA 1
ATOM 892 C C . PHE A 1 122 ? 3.421 -11.390 -4.073 1.00 91.38 122 PHE A C 1
ATOM 894 O O . PHE A 1 122 ? 3.277 -12.235 -3.190 1.00 91.38 122 PHE A O 1
ATOM 901 N N . GLY A 1 123 ? 4.376 -10.461 -4.023 1.00 92.31 123 GLY A N 1
ATOM 902 C CA . GLY A 1 123 ? 5.332 -10.316 -2.934 1.00 92.31 123 GLY A CA 1
ATOM 903 C C . GLY A 1 123 ? 4.666 -10.034 -1.598 1.00 92.31 123 GLY A C 1
ATOM 904 O O . GLY A 1 123 ? 4.979 -10.715 -0.627 1.00 92.31 123 GLY A O 1
ATOM 905 N N . SER A 1 124 ? 3.711 -9.102 -1.543 1.00 91.94 124 SER A N 1
ATOM 906 C CA . SER A 1 124 ? 2.964 -8.814 -0.312 1.00 91.94 124 SER A CA 1
ATOM 907 C C . SER A 1 124 ? 2.191 -10.044 0.171 1.00 91.94 124 SER A C 1
ATOM 909 O O . SER A 1 124 ? 2.296 -10.414 1.340 1.00 91.94 124 SER A O 1
ATOM 911 N N . ILE A 1 125 ? 1.500 -10.762 -0.723 1.00 91.50 125 ILE A N 1
ATOM 912 C CA . ILE A 1 125 ? 0.789 -12.004 -0.370 1.00 91.50 125 ILE A CA 1
ATOM 913 C C . ILE A 1 125 ? 1.765 -13.059 0.175 1.00 91.50 125 ILE A C 1
ATOM 915 O O . ILE A 1 125 ? 1.501 -13.682 1.208 1.00 91.50 125 ILE A O 1
ATOM 919 N N . LEU A 1 126 ? 2.907 -13.252 -0.492 1.00 92.81 126 LEU A N 1
ATOM 920 C CA . LEU A 1 126 ? 3.938 -14.190 -0.050 1.00 92.81 126 LEU A CA 1
ATOM 921 C C . LEU A 1 126 ? 4.495 -13.803 1.320 1.00 92.81 126 LEU A C 1
ATOM 923 O O . LEU A 1 126 ? 4.567 -14.659 2.202 1.00 92.81 126 LEU A O 1
ATOM 927 N N . VAL A 1 127 ? 4.849 -12.535 1.527 1.00 93.31 127 VAL A N 1
ATOM 928 C CA . VAL A 1 127 ? 5.356 -12.019 2.805 1.00 93.31 127 VAL A CA 1
ATOM 929 C C . VAL A 1 127 ? 4.327 -12.227 3.913 1.00 93.31 127 VAL A C 1
ATOM 931 O O . VAL A 1 127 ? 4.674 -12.751 4.971 1.00 93.31 127 VAL A O 1
ATOM 934 N N . GLN A 1 128 ? 3.060 -11.903 3.672 1.00 91.81 128 GLN A N 1
ATOM 935 C CA . GLN A 1 128 ? 2.003 -12.050 4.669 1.00 91.81 128 GLN A CA 1
ATOM 936 C C . GLN A 1 128 ? 1.785 -13.514 5.080 1.00 91.81 128 GLN A C 1
ATOM 938 O O . GLN A 1 128 ? 1.781 -13.831 6.272 1.00 91.81 128 GLN A O 1
ATOM 943 N N . ILE A 1 129 ? 1.654 -14.424 4.111 1.00 90.75 129 ILE A N 1
ATOM 944 C CA . ILE A 1 129 ? 1.322 -15.831 4.383 1.00 90.75 129 ILE A CA 1
ATOM 945 C C . ILE A 1 129 ? 2.533 -16.627 4.886 1.00 90.75 129 ILE A C 1
ATOM 947 O O . ILE A 1 129 ? 2.372 -17.514 5.721 1.00 90.75 129 ILE A O 1
ATOM 951 N N . THR A 1 130 ? 3.739 -16.356 4.381 1.00 92.69 130 THR A N 1
ATOM 952 C CA . THR A 1 130 ? 4.924 -17.167 4.713 1.00 92.69 130 THR A CA 1
ATOM 953 C C . THR A 1 130 ? 5.743 -16.567 5.848 1.00 92.69 130 THR A C 1
ATOM 955 O O . THR A 1 130 ? 6.075 -17.272 6.800 1.00 92.69 130 THR A O 1
ATOM 958 N N . LEU A 1 131 ? 6.045 -15.268 5.780 1.00 92.00 131 LEU A N 1
ATOM 959 C CA . LEU A 1 131 ? 6.951 -14.614 6.716 1.00 92.00 131 LEU A CA 1
ATOM 960 C C . LEU A 1 131 ? 6.204 -14.103 7.946 1.00 92.00 131 LEU A C 1
ATOM 962 O O . LEU A 1 131 ? 6.513 -14.523 9.056 1.00 92.00 131 LEU A O 1
ATOM 966 N N . ILE A 1 132 ? 5.212 -13.231 7.761 1.00 91.31 132 ILE A N 1
ATOM 967 C CA . ILE A 1 132 ? 4.489 -12.593 8.871 1.00 91.31 132 ILE A CA 1
ATOM 968 C C . ILE A 1 132 ? 3.755 -13.652 9.691 1.00 91.31 132 ILE A C 1
ATOM 970 O O . ILE A 1 132 ? 3.991 -13.776 10.892 1.00 91.31 132 ILE A O 1
ATOM 974 N N . LEU A 1 133 ? 2.921 -14.465 9.037 1.00 89.69 133 LEU A N 1
ATOM 975 C CA . LEU A 1 133 ? 2.204 -15.552 9.699 1.00 89.69 133 LEU A CA 1
ATOM 976 C C . LEU A 1 133 ? 3.165 -16.559 10.350 1.00 89.69 133 LEU A C 1
ATOM 978 O O . LEU A 1 133 ? 2.917 -17.003 11.469 1.00 89.69 133 LEU A O 1
ATOM 982 N N . GLY A 1 134 ? 4.272 -16.892 9.677 1.00 90.62 134 GLY A N 1
ATOM 983 C CA . GLY A 1 134 ? 5.302 -17.782 10.211 1.00 90.62 134 GLY A CA 1
ATOM 984 C C . GLY A 1 134 ? 5.916 -17.248 11.506 1.00 90.62 134 GLY A C 1
ATOM 985 O O . GLY A 1 134 ? 5.952 -17.965 12.505 1.00 90.62 134 GLY A O 1
ATOM 986 N N . ILE A 1 135 ? 6.331 -15.977 11.523 1.00 91.00 135 ILE A N 1
ATOM 987 C CA . ILE A 1 135 ? 6.864 -15.304 12.718 1.00 91.00 135 ILE A CA 1
ATOM 988 C C . ILE A 1 135 ? 5.813 -15.281 13.831 1.00 91.00 135 ILE A C 1
ATOM 990 O O . ILE A 1 135 ? 6.118 -15.638 14.967 1.00 91.00 135 ILE A O 1
ATOM 994 N N . VAL A 1 136 ? 4.571 -14.915 13.512 1.00 89.19 136 VAL A N 1
ATOM 995 C CA . VAL A 1 136 ? 3.476 -14.853 14.487 1.00 89.19 136 VAL A CA 1
ATOM 996 C C . VAL A 1 136 ? 3.241 -16.210 15.149 1.00 89.19 136 VAL A C 1
ATOM 998 O O . VAL A 1 136 ? 3.223 -16.284 16.375 1.00 89.19 136 VAL A O 1
ATOM 1001 N N . VAL A 1 137 ? 3.135 -17.290 14.367 1.00 89.94 137 VAL A N 1
ATOM 1002 C CA . VAL A 1 137 ? 2.927 -18.651 14.895 1.00 89.94 137 VAL A CA 1
ATOM 1003 C C . VAL A 1 137 ? 4.121 -19.126 15.727 1.00 89.94 137 VAL A C 1
ATOM 1005 O O . VAL A 1 137 ? 3.918 -19.799 16.739 1.00 89.94 137 VAL A O 1
ATOM 1008 N N . LEU A 1 138 ? 5.350 -18.772 15.330 1.00 90.88 138 LEU A N 1
ATOM 1009 C CA . LEU A 1 138 ? 6.559 -19.068 16.106 1.00 90.88 138 LEU A CA 1
ATOM 1010 C C . LEU A 1 138 ? 6.563 -18.345 17.458 1.00 90.88 138 LEU A C 1
ATOM 1012 O O . LEU A 1 138 ? 6.956 -18.937 18.462 1.00 90.88 138 LEU A O 1
ATOM 1016 N N . CYS A 1 139 ? 6.121 -17.087 17.498 1.00 87.62 139 CYS A N 1
ATOM 1017 C CA . CYS A 1 139 ? 6.027 -16.312 18.734 1.00 87.62 139 CYS A CA 1
ATOM 1018 C C . CYS A 1 139 ? 4.881 -16.798 19.631 1.00 87.62 139 CYS A C 1
ATOM 1020 O O . CYS A 1 139 ? 5.060 -16.951 20.842 1.00 87.62 139 CYS A O 1
ATOM 1022 N N . ARG A 1 140 ? 3.701 -17.032 19.050 1.00 80.25 140 ARG A N 1
ATOM 1023 C CA . ARG A 1 140 ? 2.486 -17.471 19.738 1.00 80.25 140 ARG A CA 1
ATOM 1024 C C . ARG A 1 140 ? 1.678 -18.396 18.834 1.00 80.25 140 ARG A C 1
ATOM 1026 O O . ARG A 1 140 ? 1.103 -17.982 17.832 1.00 80.25 140 ARG A O 1
ATOM 1033 N N . GLY A 1 141 ? 1.604 -19.670 19.217 1.00 76.06 141 GLY A N 1
ATOM 1034 C CA . GLY A 1 141 ? 0.813 -20.660 18.488 1.00 76.06 141 GLY A CA 1
ATOM 1035 C C . GLY A 1 141 ? -0.653 -20.231 18.344 1.00 76.06 141 GLY A C 1
ATOM 1036 O O . GLY A 1 141 ? -1.265 -19.754 19.299 1.00 76.06 141 GLY A O 1
ATOM 1037 N N . MET A 1 142 ? -1.229 -20.435 17.157 1.00 75.81 142 MET A N 1
ATOM 1038 C CA . MET A 1 142 ? -2.586 -19.990 16.832 1.00 75.81 142 MET A CA 1
ATOM 1039 C C . MET A 1 142 ? -3.565 -21.156 16.685 1.00 75.81 142 MET A C 1
ATOM 1041 O O . MET A 1 142 ? -3.288 -22.143 16.004 1.00 75.81 142 MET A O 1
ATOM 1045 N N . LYS A 1 143 ? -4.754 -21.026 17.288 1.00 77.19 143 LYS A N 1
ATOM 1046 C CA . LYS A 1 143 ? -5.881 -21.940 17.050 1.00 77.19 143 LYS A CA 1
ATOM 1047 C C . LYS A 1 143 ? -6.744 -21.390 15.918 1.00 77.19 143 LYS A C 1
ATOM 1049 O O . LYS A 1 143 ? -7.402 -20.370 16.089 1.00 77.19 143 LYS A O 1
ATOM 1054 N N . ILE A 1 144 ? -6.760 -22.084 14.784 1.00 72.94 144 ILE A N 1
ATOM 1055 C CA . ILE A 1 144 ? -7.521 -21.680 13.595 1.00 72.94 144 ILE A CA 1
ATOM 1056 C C . ILE A 1 144 ? -8.862 -22.420 13.569 1.00 72.94 144 ILE A C 1
ATOM 1058 O O . ILE A 1 144 ? -8.915 -23.633 13.779 1.00 72.94 144 ILE A O 1
ATOM 1062 N N . ARG A 1 145 ? -9.954 -21.698 13.292 1.00 77.38 145 ARG A N 1
ATOM 1063 C CA . ARG A 1 145 ? -11.277 -22.294 13.059 1.00 77.38 145 ARG A CA 1
ATOM 1064 C C . ARG A 1 145 ? -11.368 -22.780 11.604 1.00 77.38 145 ARG A C 1
ATOM 1066 O O . ARG A 1 145 ? -11.226 -21.959 10.699 1.00 77.38 145 ARG A O 1
ATOM 1073 N N . PRO A 1 146 ? -11.652 -24.069 11.333 1.00 75.62 146 PRO A N 1
ATOM 1074 C CA . PRO A 1 146 ? -11.709 -24.585 9.960 1.00 75.62 146 PRO A CA 1
ATOM 1075 C C . PRO A 1 146 ? -12.795 -23.950 9.076 1.00 75.62 146 PRO A C 1
ATOM 1077 O O . PRO A 1 146 ? -12.678 -23.983 7.852 1.00 75.62 146 PRO A O 1
ATOM 1080 N N . SER A 1 147 ? -13.852 -23.387 9.673 1.00 74.62 147 SER A N 1
ATOM 1081 C CA . SER A 1 147 ? -14.936 -22.697 8.958 1.00 74.62 147 SER A CA 1
ATOM 1082 C C . SER A 1 147 ? -14.434 -21.483 8.173 1.00 74.62 147 SER A C 1
ATOM 1084 O O . SER A 1 147 ? -14.854 -21.288 7.035 1.00 74.62 147 SER A O 1
ATOM 1086 N N . TRP A 1 148 ? -13.476 -20.737 8.731 1.00 77.06 148 TRP A N 1
ATOM 1087 C CA . TRP A 1 148 ? -12.866 -19.580 8.076 1.00 77.06 148 TRP A CA 1
ATOM 1088 C C . TRP A 1 148 ? -12.137 -19.978 6.788 1.00 77.06 148 TRP A C 1
ATOM 1090 O O . TRP A 1 148 ? -12.358 -19.389 5.734 1.00 77.06 148 TRP A O 1
ATOM 1100 N N . LEU A 1 149 ? -11.342 -21.054 6.834 1.00 78.44 149 LEU A N 1
ATOM 1101 C CA . LEU A 1 149 ? -10.590 -21.529 5.668 1.00 78.44 149 LEU A CA 1
ATOM 1102 C C . LEU A 1 149 ? -11.514 -21.997 4.532 1.00 78.44 149 LEU A C 1
ATOM 1104 O O . LEU A 1 149 ? -11.231 -21.744 3.363 1.00 78.44 149 LEU A O 1
ATOM 1108 N N . LYS A 1 150 ? -12.629 -22.658 4.869 1.00 79.81 150 LYS A N 1
ATOM 1109 C CA . LYS A 1 150 ? -13.617 -23.112 3.879 1.00 79.81 150 LYS A CA 1
ATOM 1110 C C . LYS A 1 150 ? -14.367 -21.957 3.214 1.00 79.81 150 LYS A C 1
ATOM 1112 O O . LYS A 1 150 ? -14.797 -22.112 2.080 1.00 79.81 150 LYS A O 1
ATOM 1117 N N . ARG A 1 151 ? -14.551 -20.838 3.913 1.00 80.81 151 ARG A N 1
ATOM 1118 C CA . ARG A 1 151 ? -15.302 -19.679 3.417 1.00 80.81 151 ARG A CA 1
ATOM 1119 C C . ARG A 1 151 ? -14.381 -18.681 2.719 1.00 80.81 151 ARG A C 1
ATOM 1121 O O . ARG A 1 151 ? -14.474 -18.492 1.511 1.00 80.81 151 ARG A O 1
ATOM 1128 N N . ASP A 1 152 ? -13.457 -18.105 3.476 1.00 84.38 152 ASP A N 1
ATOM 1129 C CA . ASP A 1 152 ? -12.653 -16.957 3.054 1.00 84.38 152 ASP A CA 1
ATOM 1130 C C . ASP A 1 152 ? -11.407 -17.426 2.291 1.00 84.38 152 ASP A C 1
ATOM 1132 O O . ASP A 1 152 ? -11.059 -16.886 1.240 1.00 84.38 152 ASP A O 1
ATOM 1136 N N . GLY A 1 153 ? -10.790 -18.517 2.758 1.00 85.81 153 GLY A N 1
ATOM 1137 C CA . GLY A 1 153 ? -9.615 -19.110 2.117 1.00 85.81 153 GLY A CA 1
ATOM 1138 C C . GLY A 1 153 ? -9.877 -19.624 0.698 1.00 85.81 153 GLY A C 1
ATOM 1139 O O . GLY A 1 153 ? -9.033 -19.443 -0.178 1.00 85.81 153 GLY A O 1
ATOM 1140 N N . LEU A 1 154 ? -11.051 -20.217 0.439 1.00 87.44 154 LEU A N 1
ATOM 1141 C CA . LEU A 1 154 ? -11.411 -20.688 -0.906 1.00 87.44 154 LEU A CA 1
ATOM 1142 C C . LEU A 1 154 ? -11.601 -19.534 -1.893 1.00 87.44 154 LEU A C 1
ATOM 1144 O O . LEU A 1 154 ? -11.148 -19.637 -3.031 1.00 87.44 154 LEU A O 1
ATOM 1148 N N . ILE A 1 155 ? -12.227 -18.434 -1.467 1.00 89.81 155 ILE A N 1
ATOM 1149 C CA . ILE A 1 155 ? -12.430 -17.254 -2.320 1.00 89.81 155 ILE A CA 1
ATOM 1150 C C . ILE A 1 155 ? -11.092 -16.567 -2.609 1.00 89.81 155 ILE A C 1
ATOM 1152 O O . ILE A 1 155 ? -10.843 -16.169 -3.748 1.00 89.81 155 ILE A O 1
ATOM 1156 N N . MET A 1 156 ? -10.204 -16.488 -1.613 1.00 90.38 156 MET A N 1
ATOM 1157 C CA . MET A 1 156 ? -8.841 -15.984 -1.796 1.00 90.38 156 MET A CA 1
ATOM 1158 C C . MET A 1 156 ? -8.056 -16.841 -2.801 1.00 90.38 156 MET A C 1
ATOM 1160 O O . MET A 1 156 ? -7.495 -16.303 -3.755 1.00 90.38 156 MET A O 1
ATOM 1164 N N . LEU A 1 157 ? -8.066 -18.171 -2.639 1.00 90.94 157 LEU A N 1
ATOM 1165 C CA . LEU A 1 157 ? -7.394 -19.098 -3.554 1.00 90.94 157 LEU A CA 1
ATOM 1166 C C . LEU A 1 157 ? -7.959 -18.998 -4.975 1.00 90.94 157 LEU A C 1
ATOM 1168 O O . LEU A 1 157 ? -7.198 -18.940 -5.937 1.00 90.94 157 LEU A O 1
ATOM 1172 N N . PHE A 1 158 ? -9.284 -18.946 -5.108 1.00 92.69 158 PHE A N 1
ATOM 1173 C CA . PHE A 1 158 ? -9.947 -18.773 -6.397 1.00 92.69 158 PHE A CA 1
ATOM 1174 C C . PHE A 1 158 ? -9.536 -17.463 -7.076 1.00 92.69 158 PHE A C 1
ATOM 1176 O O . PHE A 1 158 ? -9.209 -17.472 -8.258 1.00 92.69 158 PHE A O 1
ATOM 1183 N N . SER A 1 159 ? -9.497 -16.355 -6.331 1.00 92.19 159 SER A N 1
ATOM 1184 C CA . SER A 1 159 ? -9.113 -15.043 -6.866 1.00 92.19 159 SER A CA 1
ATOM 1185 C C . SER A 1 159 ? -7.660 -15.031 -7.347 1.00 92.19 159 SER A C 1
ATOM 1187 O O . SER A 1 159 ? -7.375 -14.503 -8.419 1.00 92.19 159 SER A O 1
ATOM 1189 N N . LEU A 1 160 ? -6.755 -15.670 -6.595 1.00 91.19 160 LEU A N 1
ATOM 1190 C CA . LEU A 1 160 ? -5.352 -15.816 -6.980 1.00 91.19 160 LEU A CA 1
ATOM 1191 C C . LEU A 1 160 ? -5.201 -16.660 -8.252 1.00 91.19 160 LEU A C 1
ATOM 1193 O O . LEU A 1 160 ? -4.507 -16.251 -9.178 1.00 91.19 160 LEU A O 1
ATOM 1197 N N . LEU A 1 161 ? -5.883 -17.809 -8.321 1.00 92.00 161 LEU A N 1
ATOM 1198 C CA . LEU A 1 161 ? -5.868 -18.673 -9.504 1.00 92.00 161 LEU A CA 1
ATOM 1199 C C . LEU A 1 161 ? -6.436 -17.960 -10.733 1.00 92.00 161 LEU A C 1
ATOM 1201 O O . LEU A 1 161 ? -5.861 -18.058 -11.813 1.00 92.00 161 LEU A O 1
ATOM 1205 N N . LEU A 1 162 ? -7.539 -17.229 -10.571 1.00 93.00 162 LEU A N 1
ATOM 1206 C CA . LEU A 1 162 ? -8.154 -16.466 -11.650 1.00 93.00 162 LEU A CA 1
ATOM 1207 C C . LEU A 1 162 ? -7.209 -15.380 -12.179 1.00 93.00 162 LEU A C 1
ATOM 1209 O O . LEU A 1 162 ? -7.035 -15.269 -13.389 1.00 93.00 162 LEU A O 1
ATOM 1213 N N . LEU A 1 163 ? -6.550 -14.634 -11.284 1.00 90.88 163 LEU A N 1
ATOM 1214 C CA . LEU A 1 163 ? -5.529 -13.656 -11.661 1.00 90.88 163 LEU A CA 1
ATOM 1215 C C . LEU A 1 163 ? -4.369 -14.318 -12.421 1.00 90.88 163 LEU A C 1
ATOM 1217 O O . LEU A 1 163 ? -3.951 -13.809 -13.459 1.00 90.88 163 LEU A O 1
ATOM 1221 N N . SER A 1 164 ? -3.871 -15.465 -11.947 1.00 88.44 164 SER A N 1
ATOM 1222 C CA . SER A 1 164 ? -2.818 -16.216 -12.641 1.00 88.44 164 SER A CA 1
ATOM 1223 C C . SER A 1 164 ? -3.248 -16.679 -14.033 1.00 88.44 164 SER A C 1
ATOM 1225 O O . SER A 1 164 ? -2.439 -16.634 -14.956 1.00 88.44 164 SER A O 1
ATOM 1227 N N . VAL A 1 165 ? -4.508 -17.092 -14.204 1.00 91.31 165 VAL A N 1
ATOM 1228 C CA . VAL A 1 165 ? -5.056 -17.451 -15.519 1.00 91.31 165 VAL A CA 1
ATOM 1229 C C . VAL A 1 165 ? -5.069 -16.238 -16.443 1.00 91.31 165 VAL A C 1
ATOM 1231 O O . VAL A 1 165 ? -4.541 -16.353 -17.542 1.00 91.31 165 VAL A O 1
ATOM 1234 N N . PHE A 1 166 ? -5.588 -15.088 -15.998 1.00 91.62 166 PHE A N 1
ATOM 1235 C CA . PHE A 1 166 ? -5.613 -13.857 -16.801 1.00 91.62 166 PHE A CA 1
ATOM 1236 C C . PHE A 1 166 ? -4.219 -13.473 -17.305 1.00 91.62 166 PHE A C 1
ATO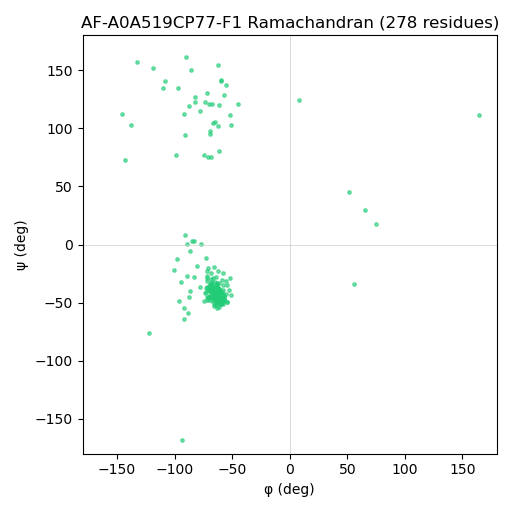M 1238 O O . PHE A 1 166 ? -4.021 -13.324 -18.510 1.00 91.62 166 PHE A O 1
ATOM 1245 N N . ILE A 1 167 ? -3.231 -13.446 -16.405 1.00 87.44 167 ILE A N 1
ATOM 1246 C CA . ILE A 1 167 ? -1.837 -13.146 -16.758 1.00 87.44 167 ILE A CA 1
ATOM 1247 C C . ILE A 1 167 ? -1.282 -14.177 -17.755 1.00 87.44 167 ILE A C 1
ATOM 1249 O O . ILE A 1 167 ? -0.638 -13.808 -18.732 1.00 87.44 167 ILE A O 1
ATOM 1253 N N . TYR A 1 168 ? -1.547 -15.471 -17.546 1.00 85.75 168 TYR A N 1
ATOM 1254 C CA . TYR A 1 168 ? -1.018 -16.534 -18.405 1.00 85.75 168 TYR A CA 1
ATOM 1255 C C . TYR A 1 168 ? -1.653 -16.560 -19.804 1.00 85.75 168 TYR A C 1
ATOM 1257 O O . TYR A 1 168 ? -0.980 -16.889 -20.779 1.00 85.75 168 TYR A O 1
ATOM 1265 N N . THR A 1 169 ? -2.946 -16.247 -19.922 1.00 83.25 169 THR A N 1
ATOM 1266 C CA . THR A 1 169 ? -3.672 -16.317 -21.200 1.00 83.25 169 THR A CA 1
ATOM 1267 C C . THR A 1 169 ? -3.613 -15.031 -22.019 1.00 83.25 169 THR A C 1
ATOM 1269 O O . THR A 1 169 ? -3.757 -15.098 -23.238 1.00 83.25 169 THR A O 1
ATOM 1272 N N . GLY A 1 170 ? -3.457 -13.874 -21.367 1.00 67.50 170 GLY A N 1
ATOM 1273 C CA . GLY A 1 170 ? -3.697 -12.564 -21.976 1.00 67.50 170 GLY A CA 1
ATOM 1274 C C . GLY A 1 170 ? -2.468 -11.816 -22.488 1.00 67.50 170 GLY A C 1
ATOM 1275 O O . GLY A 1 170 ? -2.654 -10.833 -23.200 1.00 67.50 170 GLY A O 1
ATOM 1276 N N . ASN A 1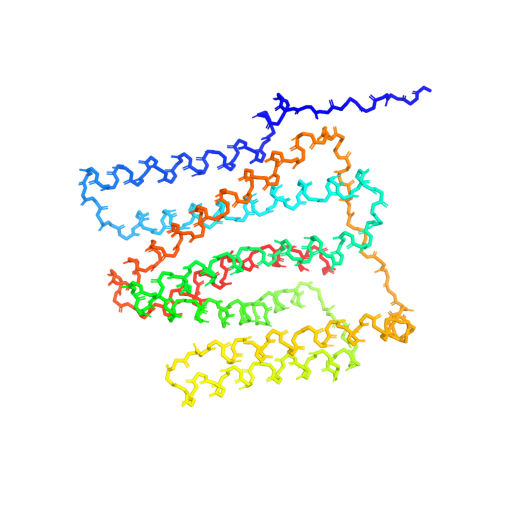 171 ? -1.241 -12.243 -22.155 1.00 70.06 171 ASN A N 1
ATOM 1277 C CA . ASN A 1 171 ? 0.006 -11.445 -22.190 1.00 70.06 171 ASN A CA 1
ATOM 1278 C C . ASN A 1 171 ? -0.048 -10.139 -21.364 1.00 70.06 171 ASN A C 1
ATOM 1280 O O . ASN A 1 171 ? 0.956 -9.792 -20.758 1.00 70.06 171 ASN A O 1
ATOM 1284 N N . ASP A 1 172 ? -1.206 -9.478 -21.280 1.00 78.25 172 ASP A N 1
ATOM 1285 C CA . ASP A 1 172 ? -1.485 -8.262 -20.521 1.00 78.25 172 ASP A CA 1
ATOM 1286 C C . ASP A 1 172 ? -2.782 -8.403 -19.705 1.00 78.25 172 ASP A C 1
ATOM 1288 O O . ASP A 1 172 ? -3.684 -9.163 -20.060 1.00 78.25 172 ASP A O 1
ATOM 1292 N N . LEU A 1 173 ? -2.910 -7.604 -18.640 1.00 85.19 173 LEU A N 1
ATOM 1293 C CA . LEU A 1 173 ? -4.149 -7.452 -17.871 1.00 85.19 173 LEU A CA 1
ATOM 1294 C C . LEU A 1 173 ? -5.040 -6.359 -18.475 1.00 85.19 173 LEU A C 1
ATOM 1296 O O . LEU A 1 173 ? -4.695 -5.178 -18.529 1.00 85.19 173 LEU A O 1
ATOM 1300 N N . THR A 1 174 ? -6.239 -6.745 -18.886 1.00 89.50 174 THR A N 1
ATOM 1301 C CA . THR A 1 174 ? -7.233 -5.868 -19.503 1.00 89.50 174 THR A CA 1
ATOM 1302 C C . THR A 1 174 ? -8.168 -5.224 -18.474 1.00 89.50 174 THR A C 1
ATOM 1304 O O . THR A 1 174 ? -8.381 -5.708 -17.360 1.00 89.50 174 THR A O 1
ATOM 1307 N N . ARG A 1 175 ? -8.837 -4.134 -18.878 1.00 90.69 175 ARG A N 1
ATOM 1308 C CA . ARG A 1 175 ? -9.861 -3.465 -18.048 1.00 90.69 175 ARG A CA 1
ATOM 1309 C C . ARG A 1 175 ? -11.019 -4.392 -17.665 1.00 90.69 175 ARG A C 1
ATOM 1311 O O . ARG A 1 175 ? -11.625 -4.200 -16.615 1.00 90.69 175 ARG A O 1
ATOM 1318 N N . ILE A 1 176 ? -11.340 -5.366 -18.519 1.00 93.00 176 ILE A N 1
ATOM 1319 C CA . ILE A 1 176 ? -12.422 -6.326 -18.278 1.00 93.00 176 ILE A CA 1
ATOM 1320 C C . ILE A 1 176 ? -12.025 -7.279 -17.150 1.00 93.00 176 ILE A C 1
ATOM 1322 O O . ILE A 1 176 ? -12.809 -7.488 -16.231 1.00 93.00 176 ILE A O 1
ATOM 1326 N N . GLU A 1 177 ? -10.801 -7.800 -17.174 1.00 92.75 177 GLU A N 1
ATOM 1327 C CA . GLU A 1 177 ? -10.271 -8.673 -16.120 1.00 92.75 177 GLU A CA 1
ATOM 1328 C C . GLU A 1 177 ? -10.196 -7.941 -14.776 1.00 92.75 177 GLU A C 1
ATOM 1330 O O . GLU A 1 177 ? -10.651 -8.468 -13.759 1.00 92.75 177 GLU A O 1
ATOM 1335 N N . GLY A 1 178 ? -9.751 -6.679 -14.777 1.00 91.38 178 GLY A N 1
ATOM 1336 C CA . GLY A 1 178 ? -9.804 -5.820 -13.592 1.00 91.38 178 GLY A CA 1
ATOM 1337 C C . GLY A 1 178 ? -11.230 -5.617 -13.058 1.00 91.38 178 GLY A C 1
ATOM 1338 O O . GLY A 1 178 ? -11.465 -5.735 -11.855 1.00 91.38 178 GLY A O 1
ATOM 1339 N N . LEU A 1 179 ? -12.209 -5.375 -13.940 1.00 95.19 179 LEU A N 1
ATOM 1340 C CA . LEU A 1 179 ? -13.618 -5.240 -13.551 1.00 95.19 179 LEU A CA 1
ATOM 1341 C C . LEU A 1 179 ? -14.172 -6.537 -12.944 1.00 95.19 179 LEU A C 1
ATOM 1343 O O . LEU A 1 179 ? -14.917 -6.481 -11.966 1.00 95.19 179 LEU A O 1
ATOM 1347 N N . ILE A 1 180 ? -13.795 -7.696 -13.490 1.00 95.12 180 ILE A N 1
ATOM 1348 C CA . ILE A 1 180 ? -14.182 -9.007 -12.955 1.00 95.12 180 ILE A CA 1
ATOM 1349 C C . ILE A 1 180 ? -13.637 -9.186 -11.532 1.00 95.12 180 ILE A C 1
ATOM 1351 O O . ILE A 1 180 ? -14.397 -9.568 -10.642 1.00 95.12 180 ILE A O 1
ATOM 1355 N N . LEU A 1 181 ? -12.363 -8.861 -11.288 1.00 93.44 181 LEU A N 1
ATOM 1356 C CA . LEU A 1 181 ? -11.756 -8.956 -9.954 1.00 93.44 181 LEU A CA 1
ATOM 1357 C C . LEU A 1 181 ? -12.454 -8.034 -8.940 1.00 93.44 181 LEU A C 1
ATOM 1359 O O . LEU A 1 181 ? -12.789 -8.466 -7.835 1.00 93.44 181 LEU A O 1
ATOM 1363 N N . ILE A 1 182 ? -12.756 -6.791 -9.332 1.00 93.44 182 ILE A N 1
ATOM 1364 C CA . ILE A 1 182 ? -13.508 -5.840 -8.494 1.00 93.44 182 ILE A CA 1
ATOM 1365 C C . ILE A 1 182 ? -14.915 -6.365 -8.192 1.00 93.44 182 ILE A C 1
ATOM 1367 O O . ILE A 1 182 ? -15.393 -6.246 -7.059 1.00 93.44 182 ILE A O 1
ATOM 1371 N N . LEU A 1 183 ? -15.588 -6.947 -9.186 1.00 95.19 183 LEU A N 1
ATOM 1372 C CA . LEU A 1 183 ? -16.926 -7.503 -9.020 1.00 95.19 183 LEU A CA 1
ATOM 1373 C C . LEU A 1 183 ? -16.919 -8.682 -8.040 1.00 95.19 183 LEU A C 1
ATOM 1375 O O . LEU A 1 183 ? -17.770 -8.726 -7.156 1.00 95.19 183 LEU A O 1
ATOM 1379 N N . ILE A 1 184 ? -15.943 -9.591 -8.141 1.00 93.62 184 ILE A N 1
ATOM 1380 C CA . ILE A 1 184 ? -15.777 -10.712 -7.202 1.00 93.62 184 ILE A CA 1
ATOM 1381 C C . ILE A 1 184 ? -15.601 -10.191 -5.773 1.00 93.62 184 ILE A C 1
ATOM 1383 O O . ILE A 1 184 ? -16.322 -10.626 -4.873 1.00 93.62 184 ILE A O 1
ATOM 1387 N N . TYR A 1 185 ? -14.707 -9.219 -5.565 1.00 90.69 185 TYR A N 1
ATOM 1388 C CA . TYR A 1 185 ? -14.491 -8.620 -4.247 1.00 90.69 185 TYR A CA 1
ATOM 1389 C C . TYR A 1 185 ? -15.759 -7.938 -3.707 1.00 90.69 185 TYR A C 1
ATOM 1391 O O . TYR A 1 185 ? -16.149 -8.150 -2.559 1.00 90.69 185 TYR A O 1
ATOM 1399 N N . SER A 1 186 ? -16.460 -7.178 -4.552 1.00 91.69 186 SER A N 1
ATOM 1400 C CA . SER A 1 186 ? -17.691 -6.468 -4.177 1.00 91.69 186 SER A CA 1
ATOM 1401 C C . SER A 1 186 ? -18.827 -7.424 -3.805 1.00 91.69 186 SER A C 1
ATOM 1403 O O . SER A 1 186 ? -19.547 -7.190 -2.829 1.00 91.69 186 SER A O 1
ATOM 1405 N N . LEU A 1 187 ? -18.981 -8.521 -4.553 1.00 92.69 187 LEU A N 1
ATOM 1406 C CA . LEU A 1 187 ? -19.951 -9.576 -4.261 1.00 92.69 187 LEU A CA 1
ATOM 1407 C C . LEU A 1 187 ? -19.608 -10.303 -2.959 1.00 92.69 187 LEU A C 1
ATOM 1409 O O . LEU A 1 187 ? -20.502 -10.520 -2.143 1.00 92.69 187 LEU A O 1
ATOM 1413 N N . TYR A 1 188 ? -18.332 -10.624 -2.735 1.00 88.31 188 TYR A N 1
ATOM 1414 C CA . TYR A 1 188 ? -17.869 -11.258 -1.501 1.00 88.31 188 TYR A CA 1
ATOM 1415 C C . TYR A 1 188 ? -18.147 -10.389 -0.270 1.00 88.31 188 TYR A C 1
ATOM 1417 O O . TYR A 1 188 ? -18.775 -10.859 0.678 1.00 88.31 188 TYR A O 1
ATOM 1425 N N . ILE A 1 189 ? -17.769 -9.106 -0.301 1.00 85.94 189 ILE A N 1
ATOM 1426 C CA . ILE A 1 189 ? -18.044 -8.174 0.802 1.00 85.94 189 ILE A CA 1
ATOM 1427 C C . ILE A 1 189 ? -19.552 -8.031 1.032 1.00 85.94 189 ILE A C 1
ATOM 1429 O O . ILE A 1 189 ? -20.010 -8.083 2.172 1.00 85.94 189 ILE A O 1
ATOM 1433 N N . SER A 1 190 ? -20.347 -7.908 -0.034 1.00 87.62 190 SER A N 1
ATOM 1434 C CA . SER A 1 190 ? -21.809 -7.830 0.082 1.00 87.62 190 SER A CA 1
ATOM 1435 C C . SER A 1 190 ? -22.391 -9.087 0.732 1.00 87.62 190 SER A C 1
ATOM 1437 O O . SER A 1 190 ? -23.215 -8.993 1.642 1.00 87.62 190 SER A O 1
ATOM 1439 N N . TRP A 1 191 ? -21.932 -10.268 0.313 1.00 88.88 191 TRP A N 1
AT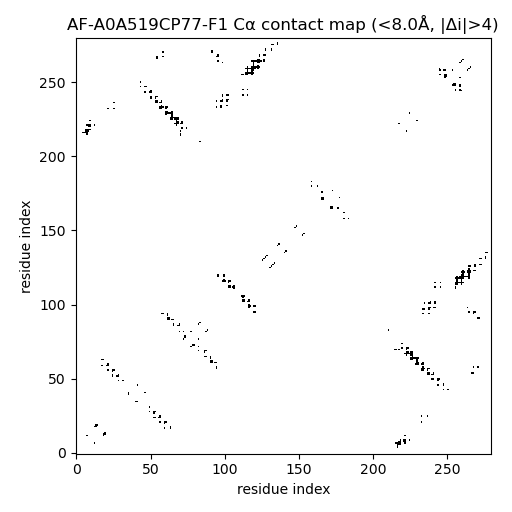OM 1440 C CA . TRP A 1 191 ? -22.347 -11.546 0.882 1.00 88.88 191 TRP A CA 1
ATOM 1441 C C . TRP A 1 191 ? -21.960 -11.665 2.364 1.00 88.88 191 TRP A C 1
ATOM 1443 O O . TRP A 1 191 ? -22.810 -12.032 3.180 1.00 88.88 191 TRP A O 1
ATOM 1453 N N . LEU A 1 192 ? -20.737 -11.264 2.730 1.00 82.94 192 LEU A N 1
ATOM 1454 C CA . LEU A 1 192 ? -20.250 -11.234 4.111 1.00 82.94 192 LEU A CA 1
ATOM 1455 C C . LEU A 1 192 ? -21.115 -10.316 4.992 1.00 82.94 192 LEU A C 1
ATOM 1457 O O . LEU A 1 192 ? -21.530 -10.693 6.089 1.00 82.94 192 LEU A O 1
ATOM 1461 N N . LEU A 1 193 ? -21.452 -9.121 4.494 1.00 81.25 193 LEU A N 1
ATOM 1462 C CA . LEU A 1 193 ? -22.278 -8.147 5.213 1.00 81.25 193 LEU A CA 1
ATOM 1463 C C . LEU A 1 193 ? -23.728 -8.612 5.403 1.00 81.25 193 LEU A C 1
ATOM 1465 O O . LEU A 1 193 ? -24.346 -8.276 6.423 1.00 81.25 193 LEU A O 1
ATOM 1469 N N . LEU A 1 194 ? -24.271 -9.376 4.452 1.00 86.00 194 LEU A N 1
ATOM 1470 C CA . LEU A 1 194 ? -25.611 -9.962 4.536 1.00 86.00 194 LEU A CA 1
ATOM 1471 C C . LEU A 1 194 ? -25.664 -11.126 5.540 1.00 86.00 194 LEU A C 1
ATOM 1473 O O . LEU A 1 194 ? -26.596 -11.181 6.342 1.00 86.00 194 LEU A O 1
ATOM 1477 N N . HIS A 1 195 ? -24.641 -11.986 5.573 1.00 81.62 195 HIS A N 1
ATOM 1478 C CA . HIS A 1 195 ? -24.583 -13.172 6.448 1.00 81.62 195 HIS A CA 1
ATOM 1479 C C . HIS A 1 195 ? -23.919 -12.905 7.809 1.00 81.62 195 HIS A C 1
ATOM 1481 O O . HIS A 1 195 ? -23.731 -13.814 8.614 1.00 81.62 195 HIS A O 1
ATOM 1487 N N . ARG A 1 196 ? -23.621 -11.638 8.129 1.00 78.44 196 ARG A N 1
ATOM 1488 C CA . ARG A 1 196 ? -22.904 -11.231 9.351 1.00 78.44 196 ARG A CA 1
ATOM 1489 C C . ARG A 1 196 ? -23.468 -11.782 10.667 1.00 78.44 196 ARG A C 1
ATOM 1491 O O . ARG A 1 196 ? -22.722 -11.892 11.630 1.00 78.44 196 ARG A O 1
ATOM 1498 N N . LYS A 1 197 ? -24.776 -12.058 10.757 1.00 72.62 197 LYS A N 1
ATOM 1499 C CA . LYS A 1 197 ? -25.405 -12.562 11.994 1.00 72.62 197 LYS A CA 1
ATOM 1500 C C . LYS A 1 197 ? -25.060 -14.029 12.243 1.00 72.62 197 LYS A C 1
ATOM 1502 O O . LYS A 1 197 ? -24.604 -14.340 13.333 1.00 72.62 197 LYS A O 1
ATOM 1507 N N . GLU A 1 198 ? -25.207 -14.860 11.218 1.00 70.56 198 GLU A N 1
ATOM 1508 C CA . GLU A 1 198 ? -24.858 -16.286 11.225 1.00 70.56 198 GLU A CA 1
ATOM 1509 C C . GLU A 1 198 ? -23.351 -16.468 11.450 1.00 70.56 198 GLU A C 1
ATOM 1511 O O . GLU A 1 198 ? -22.926 -17.197 12.338 1.00 70.56 198 GLU A O 1
ATOM 1516 N N . ILE A 1 199 ? -22.541 -15.661 10.758 1.00 64.94 199 ILE A N 1
ATOM 1517 C CA . ILE A 1 199 ? -21.085 -15.624 10.934 1.00 64.94 199 ILE A CA 1
ATOM 1518 C C . ILE A 1 199 ? -20.700 -15.244 12.368 1.00 64.94 199 ILE A C 1
ATOM 1520 O O . ILE A 1 199 ? -19.820 -15.855 12.965 1.00 64.94 199 ILE A O 1
ATOM 1524 N N . ARG A 1 200 ? -21.366 -14.241 12.950 1.00 66.69 200 ARG A N 1
ATOM 1525 C CA . ARG A 1 200 ? -21.083 -13.803 14.320 1.00 66.69 200 ARG A CA 1
ATOM 1526 C C . ARG A 1 200 ? -21.518 -14.837 15.359 1.00 66.69 200 ARG A C 1
ATOM 1528 O O . ARG A 1 200 ? -20.860 -14.948 16.387 1.00 66.69 200 ARG A O 1
ATOM 1535 N N . GLU A 1 201 ? -22.604 -15.562 15.117 1.00 62.38 201 GLU A N 1
ATOM 1536 C CA . GLU A 1 201 ? -23.042 -16.674 15.970 1.00 62.38 201 GLU A CA 1
ATOM 1537 C C . GLU A 1 201 ? -22.045 -17.845 15.920 1.00 62.38 201 GLU A C 1
ATOM 1539 O O . GLU A 1 201 ? -21.724 -18.403 16.968 1.00 62.38 201 GLU A O 1
ATOM 1544 N N . ASP A 1 202 ? -21.448 -18.114 14.756 1.00 59.62 202 ASP A N 1
ATOM 1545 C CA . ASP A 1 202 ? -20.359 -19.088 14.587 1.00 59.62 202 ASP A CA 1
ATOM 1546 C C . ASP A 1 202 ? -19.012 -18.623 15.182 1.00 59.62 202 ASP A C 1
ATOM 1548 O O . ASP A 1 202 ? -18.174 -19.445 15.575 1.00 59.62 202 ASP A O 1
ATOM 1552 N N . GLU A 1 203 ? -18.761 -17.309 15.242 1.00 60.56 203 GLU A N 1
ATOM 1553 C CA . GLU A 1 203 ? -17.466 -16.719 15.615 1.00 60.56 203 GLU A CA 1
ATOM 1554 C C . GLU A 1 203 ? -17.389 -16.215 17.073 1.00 60.56 203 GLU A C 1
ATOM 1556 O O . GLU A 1 203 ? -16.290 -16.164 17.636 1.00 60.56 203 GLU A O 1
ATOM 1561 N N . LEU A 1 204 ? -18.512 -15.926 17.748 1.00 54.94 204 LEU A N 1
ATOM 1562 C CA . LEU A 1 204 ? -18.538 -15.434 19.137 1.00 54.94 204 LEU A CA 1
ATOM 1563 C C . LEU A 1 204 ? -18.219 -16.523 20.176 1.00 54.94 204 LEU A C 1
ATOM 1565 O O . LEU A 1 204 ? -19.051 -16.988 20.948 1.00 54.94 204 LEU A O 1
ATOM 1569 N N . SER A 1 205 ? -16.926 -16.814 20.273 1.00 48.75 205 SER A N 1
ATOM 1570 C CA . SER A 1 205 ? -16.243 -17.099 21.533 1.00 48.75 205 SER A CA 1
ATOM 1571 C C . SER A 1 205 ? -14.830 -16.501 21.456 1.00 48.75 205 SER A C 1
ATOM 1573 O O . SER A 1 205 ? -13.849 -17.217 21.254 1.00 48.75 205 SER A O 1
ATOM 1575 N N . GLY A 1 206 ? -14.704 -15.175 21.530 1.00 41.75 206 GLY A N 1
ATOM 1576 C CA . GLY A 1 206 ? -13.384 -14.538 21.546 1.00 41.75 206 GLY A CA 1
ATOM 1577 C C . GLY A 1 206 ? -13.406 -13.043 21.257 1.00 41.75 206 GLY A C 1
ATOM 1578 O O . GLY A 1 206 ? -13.716 -12.646 20.146 1.00 41.75 206 GLY A O 1
ATOM 1579 N N . LYS A 1 207 ? -13.093 -12.264 22.301 1.00 43.62 207 LYS A N 1
ATOM 1580 C CA . LYS A 1 207 ? -12.725 -10.837 22.376 1.00 43.62 207 LYS A CA 1
ATOM 1581 C C . LYS A 1 207 ? -12.845 -9.974 21.110 1.00 43.62 207 LYS A C 1
ATOM 1583 O O . LYS A 1 207 ? -12.147 -10.171 20.123 1.00 43.62 207 LYS A O 1
ATOM 1588 N N . SER A 1 208 ? -13.608 -8.892 21.254 1.00 40.75 208 SER A N 1
ATOM 1589 C CA . SER A 1 208 ? -13.466 -7.675 20.459 1.00 40.75 208 SER A CA 1
ATOM 1590 C C . SER A 1 208 ? -12.049 -7.115 20.589 1.00 40.75 208 SER A C 1
ATOM 1592 O O . SER A 1 208 ? -11.563 -6.916 21.703 1.00 40.75 208 SER A O 1
ATOM 1594 N N . ILE A 1 209 ? -11.408 -6.841 19.455 1.00 41.09 209 ILE A N 1
ATOM 1595 C CA . ILE A 1 209 ? -10.209 -6.008 19.395 1.00 41.09 209 ILE A CA 1
ATOM 1596 C C . ILE A 1 209 ? -10.638 -4.602 19.830 1.00 41.09 209 ILE A C 1
ATOM 1598 O O . ILE A 1 209 ? -11.327 -3.900 19.090 1.00 41.09 209 ILE A O 1
ATOM 1602 N N . GLU A 1 210 ? -10.280 -4.208 21.050 1.00 35.88 210 GLU A N 1
ATOM 1603 C CA . GLU A 1 210 ? -10.265 -2.800 21.436 1.00 35.88 210 GLU A CA 1
ATOM 1604 C C . GLU A 1 210 ? -9.116 -2.151 20.667 1.00 35.88 210 GLU A C 1
ATOM 1606 O O . GLU A 1 210 ? -7.950 -2.263 21.038 1.00 35.88 210 GLU A O 1
ATOM 1611 N N . ILE A 1 211 ? -9.429 -1.498 19.547 1.00 44.22 211 ILE A N 1
ATOM 1612 C CA . ILE A 1 211 ? -8.500 -0.525 18.984 1.00 44.22 211 ILE A CA 1
ATOM 1613 C C . ILE A 1 211 ? -8.458 0.601 20.010 1.00 44.22 211 ILE A C 1
ATOM 1615 O O . ILE A 1 211 ? -9.410 1.377 20.068 1.00 44.22 211 ILE A O 1
ATOM 1619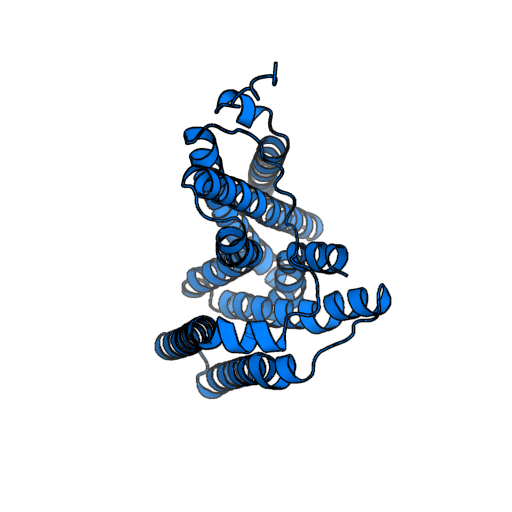 N N . GLU A 1 212 ? -7.384 0.699 20.800 1.00 38.28 212 GLU A N 1
ATOM 1620 C CA . GLU A 1 212 ? -7.170 1.838 21.692 1.00 38.28 212 GLU A CA 1
ATOM 1621 C C . GLU A 1 212 ? -7.331 3.127 20.878 1.00 38.28 212 GLU A C 1
ATOM 1623 O O . GLU A 1 212 ? -6.498 3.533 20.058 1.00 38.28 212 GLU A O 1
ATOM 1628 N N . ALA A 1 213 ? -8.481 3.771 21.053 1.00 43.16 213 ALA A N 1
ATOM 1629 C CA . ALA A 1 213 ? -8.683 5.121 20.611 1.00 43.16 213 ALA A CA 1
ATOM 1630 C C . ALA A 1 213 ? -7.816 5.983 21.520 1.00 43.16 213 ALA A C 1
ATOM 1632 O O . ALA A 1 213 ? -8.228 6.404 22.599 1.00 43.16 213 ALA A O 1
ATOM 1633 N N . THR A 1 214 ? -6.606 6.288 21.057 1.00 44.78 214 THR A N 1
ATOM 1634 C CA . THR A 1 214 ? -5.933 7.519 21.457 1.00 44.78 214 THR A CA 1
ATOM 1635 C C . THR A 1 214 ? -6.814 8.671 20.972 1.00 44.78 214 THR A C 1
ATOM 1637 O O . THR A 1 214 ? -6.633 9.227 19.891 1.00 44.78 214 THR A O 1
ATOM 1640 N N . GLY A 1 215 ? -7.864 8.957 21.749 1.00 49.66 215 GLY A N 1
ATOM 1641 C CA . GLY A 1 215 ? -8.830 10.025 21.546 1.00 49.66 215 GLY A CA 1
ATOM 1642 C C . GLY A 1 215 ? -8.133 11.356 21.756 1.00 49.66 215 GLY A C 1
ATOM 1643 O O . GLY A 1 215 ? -8.239 11.982 22.811 1.00 49.66 215 GLY A O 1
ATOM 1644 N N . SER A 1 216 ? -7.347 11.738 20.761 1.00 57.62 216 SER A N 1
ATOM 1645 C CA . SER A 1 216 ? -6.754 13.051 20.663 1.00 57.62 216 SER A CA 1
ATOM 1646 C C . SER A 1 216 ? -7.833 14.005 20.172 1.00 57.62 216 SER A C 1
ATOM 1648 O O . SER A 1 216 ? -8.312 13.846 19.052 1.00 57.62 216 SER A O 1
ATOM 1650 N N . ASN A 1 217 ? -8.223 14.975 21.002 1.00 73.56 217 ASN A N 1
ATOM 1651 C CA . ASN A 1 217 ? -9.214 16.000 20.668 1.00 73.56 217 ASN A CA 1
ATOM 1652 C C . ASN A 1 217 ? -8.634 16.991 19.646 1.00 73.56 217 ASN A C 1
ATOM 1654 O O . ASN A 1 217 ? -8.278 18.111 20.002 1.00 73.56 217 ASN A O 1
ATOM 1658 N N . TRP A 1 218 ? -8.526 16.608 18.375 1.00 82.44 218 TRP A N 1
ATOM 1659 C CA . TRP A 1 218 ? -8.166 17.547 17.313 1.00 82.44 218 TRP A CA 1
ATOM 1660 C C . TRP A 1 218 ? -9.405 18.275 16.775 1.00 82.44 218 TRP A C 1
ATOM 1662 O O . TRP A 1 218 ? -10.531 17.761 16.766 1.00 82.44 218 TRP A O 1
ATOM 1672 N N . SER A 1 219 ? -9.209 19.507 16.312 1.00 87.38 219 SER A N 1
ATOM 1673 C CA . SER A 1 219 ? -10.238 20.256 15.585 1.00 87.38 219 SER A CA 1
ATOM 1674 C C . SER A 1 219 ? -10.634 19.548 14.273 1.00 87.38 219 SER A C 1
ATOM 1676 O O . SER A 1 219 ? -9.840 18.818 13.687 1.00 87.38 219 SER A O 1
ATOM 1678 N N . THR A 1 220 ? -11.850 19.776 13.766 1.00 87.44 220 THR A N 1
ATOM 1679 C CA . THR A 1 220 ? -12.281 19.212 12.471 1.00 87.44 220 THR A CA 1
ATOM 1680 C C . THR A 1 220 ? -11.349 19.648 11.341 1.00 87.44 220 THR A C 1
ATOM 1682 O O . THR A 1 220 ? -10.993 18.843 10.488 1.00 87.44 220 THR A O 1
ATOM 1685 N N . ALA A 1 221 ? -10.899 20.906 11.374 1.00 88.38 221 ALA A N 1
ATOM 1686 C CA . ALA A 1 221 ? -9.932 21.427 10.416 1.00 88.38 221 ALA A CA 1
ATOM 1687 C C . ALA A 1 221 ? -8.586 20.690 10.504 1.00 88.38 221 ALA A C 1
ATOM 1689 O O . ALA A 1 221 ? -8.009 20.356 9.477 1.00 88.38 221 ALA A O 1
ATOM 1690 N N . ALA A 1 222 ? -8.125 20.369 11.716 1.00 88.44 222 ALA A N 1
ATOM 1691 C CA . ALA A 1 222 ? -6.923 19.568 11.913 1.00 88.44 222 ALA A CA 1
ATOM 1692 C C . ALA A 1 222 ? -7.064 18.165 11.299 1.00 88.44 222 ALA A C 1
ATOM 1694 O O . ALA A 1 222 ? -6.188 17.751 10.549 1.00 88.44 222 ALA A O 1
ATOM 1695 N N . TYR A 1 223 ? -8.183 17.467 11.513 1.00 90.94 223 TYR A N 1
ATOM 1696 C CA . TYR A 1 223 ? -8.406 16.166 10.868 1.00 90.94 223 TYR A CA 1
ATOM 1697 C C . TYR A 1 223 ? -8.451 16.249 9.341 1.00 90.94 223 TYR A C 1
ATOM 1699 O O . TYR A 1 223 ? -7.891 15.384 8.673 1.00 90.94 223 TYR A O 1
ATOM 1707 N N . LEU A 1 224 ? -9.064 17.296 8.780 1.00 91.94 224 LEU A N 1
ATOM 1708 C CA . LEU A 1 224 ? -9.054 17.515 7.332 1.00 91.94 224 LEU A CA 1
ATOM 1709 C C . LEU A 1 224 ? -7.632 17.723 6.802 1.00 91.94 224 LEU A C 1
ATOM 1711 O O . LEU A 1 224 ? -7.286 17.131 5.787 1.00 91.94 224 LEU A O 1
ATOM 1715 N N . VAL A 1 225 ? -6.799 18.495 7.508 1.00 92.00 225 VAL A N 1
ATOM 1716 C CA . VAL A 1 225 ? -5.376 18.665 7.166 1.00 92.00 225 VAL A CA 1
ATOM 1717 C C . VAL A 1 225 ? -4.632 17.332 7.228 1.00 92.00 225 VAL A C 1
ATOM 1719 O O . VAL A 1 225 ? -3.866 17.028 6.322 1.00 92.00 225 VAL A O 1
ATOM 1722 N N . MET A 1 226 ? 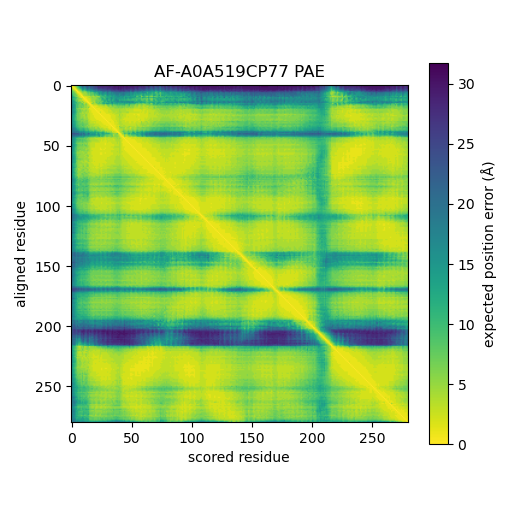-4.872 16.511 8.253 1.00 92.81 226 MET A N 1
ATOM 1723 C CA . MET A 1 226 ? -4.242 15.190 8.364 1.00 92.81 226 MET A CA 1
ATOM 1724 C C . MET A 1 226 ? -4.5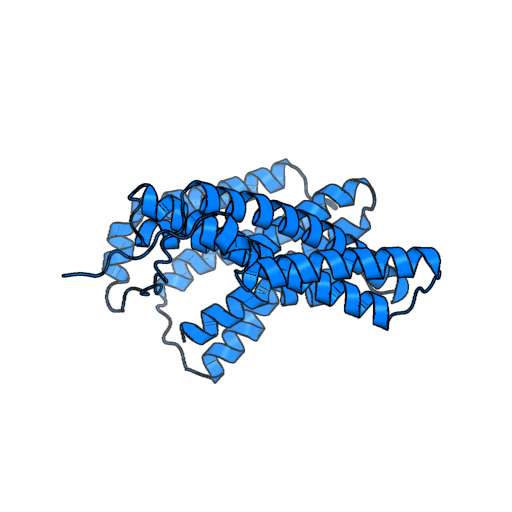78 14.290 7.171 1.00 92.81 226 MET A C 1
ATOM 1726 O O . MET A 1 226 ? -3.694 13.645 6.614 1.00 92.81 226 MET A O 1
ATOM 1730 N N . ILE A 1 227 ? -5.846 14.286 6.753 1.00 93.62 227 ILE A N 1
ATOM 1731 C CA . ILE A 1 227 ? -6.316 13.519 5.595 1.00 93.62 227 ILE A CA 1
ATOM 1732 C C . ILE A 1 227 ? -5.659 14.032 4.310 1.00 93.62 227 ILE A C 1
ATOM 1734 O O . ILE A 1 227 ? -5.095 13.245 3.555 1.00 93.62 227 ILE A O 1
ATOM 1738 N N . THR A 1 228 ? -5.714 15.339 4.045 1.00 94.25 228 THR A N 1
ATOM 1739 C CA . THR A 1 228 ? -5.241 15.896 2.770 1.00 94.25 228 THR A CA 1
ATOM 1740 C C . THR A 1 228 ? -3.722 15.852 2.645 1.00 94.25 228 THR A C 1
ATOM 1742 O O . THR A 1 228 ? -3.213 15.425 1.609 1.00 94.25 228 THR A O 1
ATOM 1745 N N . VAL A 1 229 ? -2.990 16.242 3.692 1.00 94.06 229 VAL A N 1
ATOM 1746 C CA . VAL A 1 229 ? -1.520 16.203 3.713 1.00 94.06 229 VAL A CA 1
ATOM 1747 C C . VAL A 1 229 ? -1.024 14.761 3.720 1.00 94.06 229 VAL A C 1
ATOM 1749 O O . VAL A 1 229 ? -0.144 14.431 2.930 1.00 94.06 229 VAL A O 1
ATOM 1752 N N . GLY A 1 230 ? -1.622 13.892 4.543 1.00 94.25 230 GLY A N 1
ATOM 1753 C CA . GLY A 1 230 ? -1.271 12.472 4.594 1.00 94.25 230 GLY A CA 1
ATOM 1754 C C . GLY A 1 230 ? -1.447 11.793 3.240 1.00 94.25 230 GLY A C 1
ATOM 1755 O O . GLY A 1 230 ? -0.519 11.163 2.745 1.00 94.25 230 GLY A O 1
ATOM 1756 N N . LEU A 1 231 ? -2.588 11.995 2.575 1.00 95.19 231 LEU A N 1
ATOM 1757 C CA . LEU A 1 231 ? -2.808 11.423 1.247 1.00 95.19 231 LEU A CA 1
ATOM 1758 C C . LEU A 1 231 ? -1.848 12.006 0.196 1.00 95.19 231 LEU A C 1
ATOM 1760 O O . LEU A 1 231 ? -1.303 11.257 -0.610 1.00 95.19 231 LEU A O 1
ATOM 1764 N N . SER A 1 232 ? -1.598 13.319 0.222 1.00 95.81 232 SER A N 1
ATOM 1765 C CA . SER A 1 232 ? -0.693 13.976 -0.736 1.00 95.81 232 SER A CA 1
ATOM 1766 C C . SER A 1 232 ? 0.742 13.459 -0.617 1.00 95.81 232 SER A C 1
ATOM 1768 O O . SER A 1 232 ? 1.372 13.140 -1.625 1.00 95.81 232 SER A O 1
ATOM 1770 N N . PHE A 1 233 ? 1.254 13.329 0.609 1.00 96.50 233 PHE A N 1
ATOM 1771 C CA . PHE A 1 233 ? 2.580 12.763 0.848 1.00 96.50 233 PHE A CA 1
ATOM 1772 C C . PHE A 1 233 ? 2.646 11.272 0.536 1.00 96.50 233 PHE A C 1
ATOM 1774 O O . PHE A 1 233 ? 3.650 10.828 -0.013 1.00 96.50 233 PHE A O 1
ATOM 1781 N N . ALA A 1 234 ? 1.584 10.509 0.803 1.00 95.69 234 ALA A N 1
ATOM 1782 C CA . ALA A 1 234 ? 1.535 9.096 0.448 1.00 95.69 234 ALA A CA 1
ATOM 1783 C C . ALA A 1 234 ? 1.591 8.893 -1.079 1.00 95.69 234 ALA A C 1
ATOM 1785 O O . ALA A 1 234 ? 2.371 8.074 -1.556 1.00 95.69 234 ALA A O 1
ATOM 1786 N N . VAL A 1 235 ? 0.844 9.687 -1.858 1.00 96.19 235 VAL A N 1
ATOM 1787 C CA . VAL A 1 235 ? 0.906 9.663 -3.333 1.00 96.19 235 VAL A CA 1
ATOM 1788 C C . VAL A 1 235 ? 2.298 10.064 -3.829 1.00 96.19 235 VAL A C 1
ATOM 1790 O O . VAL A 1 235 ? 2.878 9.383 -4.673 1.00 96.19 235 VAL A O 1
ATOM 1793 N N . PHE A 1 236 ? 2.874 11.135 -3.273 1.00 96.38 236 PHE A N 1
ATOM 1794 C CA . PHE A 1 236 ? 4.231 11.567 -3.613 1.00 96.38 236 PHE A CA 1
ATOM 1795 C C . PHE A 1 236 ? 5.276 10.476 -3.337 1.00 96.38 236 PHE A C 1
ATOM 1797 O O . PHE A 1 236 ? 6.164 10.244 -4.163 1.00 96.38 236 PHE A O 1
ATOM 1804 N N . ALA A 1 237 ? 5.165 9.815 -2.184 1.00 96.44 237 ALA A N 1
ATOM 1805 C CA . ALA A 1 237 ? 6.057 8.747 -1.762 1.00 96.44 237 ALA A CA 1
ATOM 1806 C C . ALA A 1 237 ? 5.929 7.517 -2.661 1.00 96.44 237 ALA A C 1
ATOM 1808 O O . ALA A 1 237 ? 6.949 6.997 -3.099 1.00 96.44 237 ALA A O 1
ATOM 1809 N N . ALA A 1 238 ? 4.702 7.099 -2.989 1.00 95.75 238 ALA A N 1
ATOM 1810 C CA . ALA A 1 238 ? 4.449 5.984 -3.898 1.00 95.75 238 ALA A CA 1
ATOM 1811 C C . ALA A 1 238 ? 5.067 6.232 -5.281 1.00 95.75 238 ALA A C 1
ATOM 1813 O O . ALA A 1 238 ? 5.785 5.377 -5.789 1.00 95.75 238 ALA A O 1
ATOM 1814 N N . ASN A 1 239 ? 4.882 7.431 -5.842 1.00 94.75 239 ASN A N 1
ATOM 1815 C CA . ASN A 1 239 ? 5.483 7.812 -7.120 1.00 94.75 239 ASN A CA 1
ATOM 1816 C C . ASN A 1 239 ? 7.013 7.749 -7.093 1.00 94.75 239 ASN A C 1
ATOM 1818 O O . ASN A 1 239 ? 7.636 7.166 -7.975 1.00 94.75 239 ASN A O 1
ATOM 1822 N N . HIS A 1 240 ? 7.644 8.313 -6.062 1.00 94.44 240 HIS A N 1
ATOM 1823 C CA . HIS A 1 240 ? 9.102 8.252 -5.945 1.00 94.44 240 HIS A CA 1
ATOM 1824 C C . HIS A 1 240 ? 9.604 6.830 -5.712 1.00 94.44 240 HIS A C 1
ATOM 1826 O O . HIS A 1 240 ? 10.619 6.450 -6.284 1.00 94.44 240 HIS A O 1
ATOM 1832 N N . LEU A 1 241 ? 8.890 6.038 -4.915 1.00 95.06 241 LEU A N 1
ATOM 1833 C CA . LEU A 1 241 ? 9.229 4.648 -4.654 1.00 95.06 241 LEU A CA 1
ATOM 1834 C C . LEU A 1 241 ? 9.244 3.824 -5.941 1.00 95.06 241 LEU A C 1
ATOM 1836 O O . LEU A 1 241 ? 10.215 3.111 -6.169 1.00 95.06 241 LEU A O 1
ATOM 1840 N N . VAL A 1 242 ? 8.213 3.946 -6.784 1.00 94.31 242 VAL A N 1
ATOM 1841 C CA . VAL A 1 242 ? 8.121 3.228 -8.067 1.00 94.31 242 VAL A CA 1
ATOM 1842 C C . VAL A 1 242 ? 9.274 3.618 -8.992 1.00 94.31 242 VAL A C 1
ATOM 1844 O O . VAL A 1 242 ? 9.957 2.742 -9.519 1.00 94.31 242 VAL A O 1
ATOM 1847 N N . LEU A 1 243 ? 9.540 4.919 -9.140 1.00 91.88 243 LEU A N 1
ATOM 1848 C CA . LEU A 1 243 ? 10.613 5.414 -10.008 1.00 91.88 243 LEU A CA 1
ATOM 1849 C C . LEU A 1 243 ? 11.997 4.955 -9.530 1.00 91.88 243 LEU A C 1
ATOM 1851 O O . LEU A 1 243 ? 12.749 4.365 -10.300 1.00 91.88 243 LEU A O 1
ATOM 1855 N N . ILE A 1 244 ? 12.306 5.146 -8.242 1.00 92.19 244 ILE A N 1
ATOM 1856 C CA . ILE A 1 244 ? 13.591 4.726 -7.661 1.00 92.19 244 ILE A CA 1
ATOM 1857 C C . ILE A 1 244 ? 13.751 3.204 -7.759 1.00 92.19 244 ILE A C 1
ATOM 1859 O O . ILE A 1 244 ? 14.842 2.719 -8.047 1.00 92.19 244 ILE A O 1
ATOM 1863 N N . ALA A 1 245 ? 12.682 2.438 -7.532 1.00 92.38 245 ALA A N 1
ATOM 1864 C CA . ALA A 1 245 ? 12.719 0.986 -7.649 1.00 92.38 245 ALA A CA 1
ATOM 1865 C C . ALA A 1 245 ? 12.941 0.518 -9.097 1.00 92.38 245 ALA A C 1
ATOM 1867 O O . ALA A 1 245 ? 13.674 -0.447 -9.311 1.00 92.38 245 ALA A O 1
ATOM 1868 N N . SER A 1 246 ? 12.357 1.206 -10.081 1.00 90.94 246 SER A N 1
ATOM 1869 C CA . SER A 1 246 ? 12.599 0.938 -11.502 1.00 90.94 246 SER A CA 1
ATOM 1870 C C . SER A 1 246 ? 14.056 1.214 -11.881 1.00 90.94 246 SER A C 1
ATOM 1872 O O . SER A 1 246 ? 14.712 0.352 -12.466 1.00 90.94 246 SER A O 1
ATOM 1874 N N . ASP A 1 247 ? 14.599 2.371 -11.494 1.00 90.06 247 ASP A N 1
ATOM 1875 C CA . ASP A 1 247 ? 16.006 2.717 -11.749 1.00 90.06 247 ASP A CA 1
ATOM 1876 C C . ASP A 1 247 ? 16.958 1.721 -11.067 1.00 90.06 247 ASP A C 1
ATOM 1878 O O . ASP A 1 247 ? 17.976 1.300 -11.628 1.00 90.06 247 ASP A O 1
ATOM 1882 N N . LEU A 1 248 ? 16.597 1.278 -9.860 1.00 90.88 248 LEU A N 1
ATOM 1883 C CA . LEU A 1 248 ? 17.329 0.256 -9.126 1.00 90.88 248 LEU A CA 1
ATOM 1884 C C . LEU A 1 248 ? 17.326 -1.089 -9.866 1.00 90.88 248 LEU A C 1
ATOM 1886 O O . LEU A 1 248 ? 18.386 -1.698 -9.996 1.00 90.88 248 LEU A O 1
ATOM 1890 N N . ALA A 1 249 ? 16.176 -1.532 -10.382 1.00 91.88 249 ALA A N 1
ATOM 1891 C CA . ALA A 1 249 ? 16.063 -2.774 -11.149 1.00 91.88 249 ALA A CA 1
ATOM 1892 C C . ALA A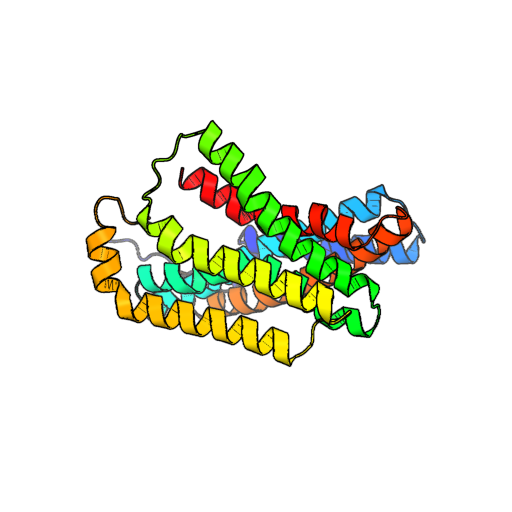 1 249 ? 17.003 -2.769 -12.364 1.00 91.88 249 ALA A C 1
ATOM 1894 O O . ALA A 1 249 ? 17.790 -3.702 -12.553 1.00 91.88 249 ALA A O 1
ATOM 1895 N N . VAL A 1 250 ? 16.995 -1.665 -13.119 1.00 90.19 250 VAL A N 1
ATOM 1896 C CA . VAL A 1 250 ? 17.861 -1.466 -14.289 1.00 90.19 250 VAL A CA 1
ATOM 1897 C C . VAL A 1 250 ? 19.337 -1.444 -13.888 1.00 90.19 250 VAL A C 1
ATOM 1899 O O . VAL A 1 250 ? 20.143 -2.164 -14.476 1.00 90.19 250 VAL A O 1
ATOM 1902 N N . SER A 1 251 ? 19.707 -0.672 -12.861 1.00 88.62 251 SER A N 1
ATOM 1903 C CA . SER A 1 251 ? 21.109 -0.554 -12.422 1.00 88.62 251 SER A CA 1
ATOM 1904 C C . SER A 1 251 ? 21.689 -1.863 -11.874 1.00 88.62 251 SER A C 1
ATOM 1906 O O . SER A 1 251 ? 22.878 -2.133 -12.044 1.00 88.62 251 SER A O 1
ATOM 1908 N N . MET A 1 252 ? 20.858 -2.697 -11.244 1.00 89.88 252 MET A N 1
ATOM 1909 C CA . MET A 1 252 ? 21.248 -4.010 -10.728 1.00 89.88 252 MET A CA 1
ATOM 1910 C C . MET A 1 252 ? 21.146 -5.126 -11.776 1.00 89.88 252 MET A C 1
ATOM 1912 O O . MET A 1 252 ? 21.553 -6.252 -11.489 1.00 89.88 252 MET A O 1
ATOM 1916 N N . ASN A 1 253 ? 20.625 -4.830 -12.973 1.00 91.94 253 ASN A N 1
ATOM 1917 C CA . ASN A 1 253 ? 20.335 -5.808 -14.021 1.00 91.94 253 ASN A CA 1
ATOM 1918 C C . ASN A 1 253 ? 19.481 -6.984 -13.502 1.00 91.94 253 ASN A C 1
ATOM 1920 O O . ASN A 1 253 ? 19.778 -8.156 -13.752 1.00 91.94 253 ASN A O 1
ATOM 1924 N N . VAL A 1 254 ? 18.439 -6.663 -12.731 1.00 93.31 254 VAL A N 1
ATOM 1925 C CA . VAL A 1 254 ? 17.465 -7.628 -12.204 1.00 93.31 254 VAL A CA 1
ATOM 1926 C C . VAL A 1 254 ? 16.067 -7.304 -12.730 1.00 93.31 254 VAL A C 1
ATOM 1928 O O . VAL A 1 254 ? 15.772 -6.137 -12.979 1.00 93.31 254 VAL A O 1
ATOM 1931 N N . PRO A 1 255 ? 15.176 -8.300 -12.870 1.00 92.12 255 PRO A N 1
ATOM 1932 C CA . PRO A 1 255 ? 13.808 -8.039 -13.300 1.00 92.12 255 PRO A CA 1
ATOM 1933 C C . PRO A 1 255 ? 13.068 -7.099 -12.338 1.00 92.12 255 PRO A C 1
ATOM 1935 O O . PRO A 1 255 ? 13.152 -7.264 -11.116 1.00 92.12 255 PRO A O 1
ATOM 1938 N N . HIS A 1 256 ? 12.267 -6.178 -12.878 1.00 91.75 256 HIS A N 1
ATOM 1939 C CA . HIS A 1 256 ? 11.399 -5.282 -12.103 1.00 91.75 256 HIS A CA 1
ATOM 1940 C C . HIS A 1 256 ? 10.469 -6.036 -11.153 1.00 91.75 256 HIS A C 1
ATOM 1942 O O . HIS A 1 256 ? 10.253 -5.600 -10.021 1.00 91.75 256 HIS A O 1
ATOM 1948 N N . SER A 1 257 ? 9.997 -7.217 -11.558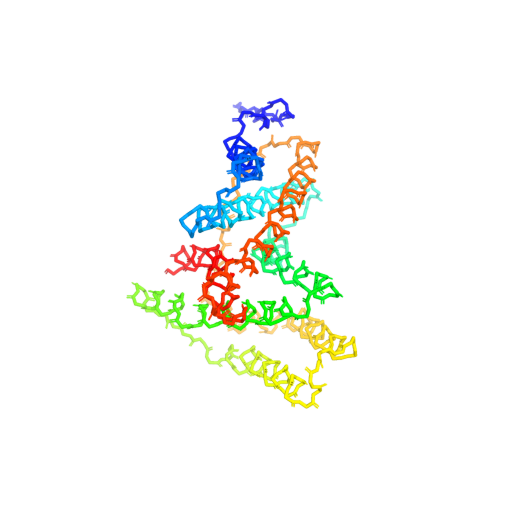 1.00 90.75 257 SER A N 1
ATOM 1949 C CA . SER A 1 257 ? 9.196 -8.108 -10.713 1.00 90.75 257 SER A CA 1
ATOM 1950 C C . SER A 1 257 ? 9.934 -8.590 -9.463 1.00 90.75 257 SER A C 1
ATOM 1952 O O . SER A 1 257 ? 9.305 -8.740 -8.416 1.00 90.75 257 SER A O 1
ATOM 1954 N N . VAL A 1 258 ? 11.258 -8.783 -9.509 1.00 91.62 258 VAL A N 1
ATOM 1955 C CA . VAL A 1 258 ? 12.060 -9.169 -8.333 1.00 91.62 258 VAL A CA 1
ATOM 1956 C C . VAL A 1 258 ? 12.127 -8.014 -7.340 1.00 91.62 258 VAL A C 1
ATOM 1958 O O . VAL A 1 258 ? 11.928 -8.224 -6.141 1.00 91.62 258 VAL A O 1
ATOM 1961 N N . VAL A 1 259 ? 12.347 -6.790 -7.826 1.00 92.38 259 VAL A N 1
ATOM 1962 C CA . VAL A 1 259 ? 12.352 -5.583 -6.984 1.00 92.38 259 VAL A CA 1
ATOM 1963 C C . VAL A 1 259 ? 10.960 -5.326 -6.402 1.00 92.38 259 VAL A C 1
ATOM 1965 O O . VAL A 1 259 ? 10.837 -5.073 -5.204 1.00 92.38 259 VAL A O 1
ATOM 1968 N N . GLY A 1 260 ? 9.903 -5.484 -7.202 1.00 90.88 260 GLY A N 1
ATOM 1969 C CA . GLY A 1 260 ? 8.516 -5.411 -6.739 1.00 90.88 260 GLY A CA 1
ATOM 1970 C C . GLY A 1 260 ? 8.226 -6.435 -5.643 1.00 90.88 260 GLY A C 1
ATOM 1971 O O . GLY A 1 260 ? 7.785 -6.072 -4.555 1.00 90.88 260 GLY A O 1
ATOM 1972 N N . THR A 1 261 ? 8.560 -7.705 -5.880 1.00 90.44 261 THR A N 1
ATOM 1973 C CA . THR A 1 261 ? 8.304 -8.805 -4.934 1.00 90.44 261 THR A CA 1
ATOM 1974 C C . THR A 1 261 ? 9.031 -8.608 -3.608 1.00 90.44 261 THR A C 1
ATOM 1976 O O . THR A 1 261 ? 8.456 -8.825 -2.543 1.00 90.44 261 THR A O 1
ATOM 1979 N N . THR A 1 262 ? 10.299 -8.201 -3.660 1.00 90.88 262 THR A N 1
ATOM 1980 C CA . THR A 1 262 ? 11.157 -8.139 -2.471 1.00 90.88 262 THR A CA 1
ATOM 1981 C C . THR A 1 262 ? 11.051 -6.821 -1.725 1.00 90.88 262 THR A C 1
ATOM 1983 O O . THR A 1 262 ? 10.946 -6.837 -0.506 1.00 90.88 262 THR A O 1
ATOM 1986 N N . ILE A 1 263 ? 11.074 -5.686 -2.422 1.00 88.69 263 ILE A N 1
ATOM 1987 C CA . ILE A 1 263 ? 11.140 -4.368 -1.788 1.00 88.69 263 ILE A CA 1
ATOM 1988 C C . ILE A 1 263 ? 9.742 -3.817 -1.560 1.00 88.69 263 ILE A C 1
ATOM 1990 O O . ILE A 1 263 ? 9.406 -3.479 -0.427 1.00 88.69 263 ILE A O 1
ATOM 1994 N N . SER A 1 264 ? 8.927 -3.733 -2.616 1.00 88.94 264 SER A N 1
ATOM 1995 C CA . SER A 1 264 ? 7.564 -3.218 -2.475 1.00 88.94 264 SER A CA 1
ATOM 1996 C C . SER A 1 264 ? 6.735 -4.167 -1.623 1.00 88.94 264 SER A C 1
ATOM 1998 O O . SER A 1 264 ? 6.192 -3.741 -0.613 1.00 88.94 264 SER A O 1
ATOM 2000 N N . GLY A 1 265 ? 6.700 -5.454 -1.981 1.00 89.31 265 GLY A N 1
ATOM 2001 C CA . GLY A 1 265 ? 5.894 -6.455 -1.286 1.00 89.31 265 GLY A CA 1
ATOM 2002 C C . GLY A 1 265 ? 6.211 -6.547 0.207 1.00 89.31 265 GLY A C 1
ATOM 2003 O O . GLY A 1 265 ? 5.300 -6.560 1.029 1.00 89.31 265 GLY A O 1
ATOM 2004 N N . PHE A 1 266 ? 7.493 -6.552 0.583 1.00 90.56 266 PHE A N 1
ATOM 2005 C CA . PHE A 1 266 ? 7.886 -6.539 1.995 1.00 90.56 266 PHE A CA 1
ATOM 2006 C C . PHE A 1 266 ? 7.629 -5.187 2.665 1.00 90.56 266 PHE A C 1
ATOM 2008 O O . PHE A 1 266 ? 7.072 -5.143 3.759 1.00 90.56 266 PHE A O 1
ATOM 2015 N N . GLY A 1 267 ? 8.046 -4.093 2.023 1.00 88.62 267 GLY A N 1
ATOM 2016 C CA . GLY A 1 267 ? 8.024 -2.757 2.607 1.00 88.62 267 GLY A CA 1
ATOM 2017 C C . GLY A 1 267 ? 6.615 -2.237 2.869 1.00 88.62 267 GLY A C 1
ATOM 2018 O O . GLY A 1 267 ? 6.382 -1.644 3.923 1.00 88.62 267 GLY A O 1
ATOM 2019 N N . THR A 1 268 ? 5.673 -2.487 1.956 1.00 90.94 268 THR A N 1
ATOM 2020 C CA . THR A 1 268 ? 4.275 -2.091 2.159 1.00 90.94 268 THR A CA 1
ATOM 2021 C C . THR A 1 268 ? 3.581 -2.957 3.209 1.00 90.94 268 THR A C 1
ATOM 2023 O O . THR A 1 268 ? 2.757 -2.409 3.919 1.00 90.94 268 THR A O 1
ATOM 2026 N N . SER A 1 269 ? 4.016 -4.213 3.415 1.00 90.88 269 SER A N 1
ATOM 2027 C CA . SER A 1 269 ? 3.436 -5.157 4.397 1.00 90.88 269 SER A CA 1
ATOM 2028 C C . SER A 1 269 ? 3.952 -4.991 5.844 1.00 90.88 269 SER A C 1
ATOM 2030 O O . SER A 1 269 ? 3.643 -5.792 6.735 1.00 90.88 269 SER A O 1
ATOM 2032 N N . LEU A 1 270 ? 4.813 -4.002 6.111 1.00 86.75 270 LEU A N 1
ATOM 2033 C CA . LEU A 1 270 ? 5.333 -3.719 7.458 1.00 86.75 270 LEU A CA 1
ATOM 2034 C C . LEU A 1 270 ? 4.253 -3.299 8.482 1.00 86.75 270 LEU A C 1
ATOM 2036 O O . LEU A 1 270 ? 4.356 -3.714 9.648 1.00 86.75 270 LEU A O 1
ATOM 2040 N N . PRO A 1 271 ? 3.229 -2.498 8.116 1.00 84.62 271 PRO A N 1
ATOM 2041 C CA . PRO A 1 271 ? 2.095 -2.211 8.989 1.00 84.62 271 PRO A CA 1
ATOM 2042 C C . PRO A 1 271 ? 1.385 -3.493 9.443 1.00 84.62 271 PRO A C 1
ATOM 2044 O O . PRO A 1 271 ? 1.143 -3.665 10.639 1.00 84.62 271 PRO A O 1
ATOM 2047 N N . GLU A 1 272 ? 1.132 -4.428 8.529 1.00 86.56 272 GLU A N 1
ATOM 2048 C CA . GLU A 1 272 ? 0.485 -5.716 8.789 1.00 86.56 272 GLU A CA 1
ATOM 2049 C C . GLU A 1 272 ? 1.316 -6.571 9.739 1.00 86.56 272 GLU A C 1
ATOM 2051 O O . GLU A 1 272 ? 0.762 -7.140 10.676 1.00 86.56 272 GLU A O 1
ATOM 2056 N N . LEU A 1 273 ? 2.642 -6.627 9.557 1.00 85.94 273 LEU A N 1
ATOM 2057 C CA . LEU A 1 273 ? 3.532 -7.344 10.476 1.00 85.94 273 LEU A CA 1
ATOM 2058 C C . LEU A 1 273 ? 3.411 -6.796 11.901 1.00 85.94 273 LEU A C 1
ATOM 2060 O O . LEU A 1 273 ? 3.304 -7.561 12.860 1.00 85.94 273 LEU A O 1
ATOM 2064 N N . THR A 1 274 ? 3.400 -5.471 12.034 1.00 83.06 274 THR A N 1
ATOM 2065 C CA . THR A 1 274 ? 3.288 -4.801 13.333 1.00 83.06 274 THR A CA 1
ATOM 2066 C C . THR A 1 274 ? 1.945 -5.111 13.994 1.00 83.06 274 THR A C 1
ATOM 2068 O O . THR A 1 274 ? 1.905 -5.490 15.164 1.00 83.06 274 THR A O 1
ATOM 2071 N N . ILE A 1 275 ? 0.847 -5.015 13.239 1.00 82.38 275 ILE A N 1
ATOM 2072 C CA . ILE A 1 275 ? -0.506 -5.309 13.729 1.00 82.38 275 ILE A CA 1
ATOM 2073 C C . ILE A 1 275 ? -0.641 -6.787 14.104 1.00 82.38 275 ILE A C 1
ATOM 2075 O O . ILE A 1 275 ? -1.174 -7.102 15.167 1.00 82.38 275 ILE A O 1
ATOM 2079 N N . ALA A 1 276 ? -0.135 -7.696 13.271 1.00 80.94 276 ALA A N 1
ATOM 2080 C CA . ALA A 1 276 ? -0.222 -9.130 13.506 1.00 80.94 276 ALA A CA 1
ATOM 2081 C C . ALA A 1 276 ? 0.547 -9.546 14.769 1.00 80.94 276 ALA A C 1
ATOM 2083 O O . ALA A 1 276 ? 0.035 -10.333 15.560 1.00 80.94 276 ALA A O 1
ATOM 2084 N N . LEU A 1 277 ? 1.729 -8.967 15.009 1.00 80.75 277 LEU A N 1
ATOM 2085 C CA . LEU A 1 277 ? 2.496 -9.184 16.240 1.00 80.75 277 LEU A CA 1
ATOM 2086 C C . LEU A 1 277 ? 1.816 -8.602 17.486 1.00 80.75 277 LEU A C 1
ATOM 2088 O O . LEU A 1 277 ? 1.938 -9.180 18.560 1.00 80.75 277 LEU A O 1
ATOM 2092 N N . MET A 1 278 ? 1.116 -7.470 17.364 1.00 78.25 278 MET A N 1
ATOM 2093 C CA . MET A 1 278 ? 0.342 -6.892 18.472 1.00 78.25 278 MET A CA 1
ATOM 2094 C C . MET A 1 278 ? -0.921 -7.703 18.790 1.00 78.25 278 MET A C 1
ATOM 2096 O O . MET A 1 278 ? -1.360 -7.727 19.940 1.00 78.25 278 MET A O 1
ATOM 2100 N N . ALA A 1 279 ? -1.520 -8.333 17.776 1.00 68.56 279 ALA A N 1
ATOM 2101 C CA . ALA A 1 279 ? -2.742 -9.121 17.905 1.00 68.56 279 ALA A CA 1
ATOM 2102 C C . ALA A 1 279 ? -2.501 -10.560 18.391 1.00 68.56 279 ALA A C 1
ATOM 2104 O O . ALA A 1 279 ? -3.401 -11.147 18.996 1.00 68.56 279 ALA A O 1
ATOM 2105 N N . ALA A 1 280 ? -1.324 -11.121 18.106 1.00 68.12 280 ALA A N 1
ATOM 2106 C CA . ALA A 1 280 ? -0.902 -12.446 18.552 1.00 68.12 280 ALA A CA 1
ATOM 2107 C C . ALA A 1 280 ? -0.604 -12.455 20.051 1.00 68.12 280 ALA A C 1
ATOM 2109 O O . ALA A 1 280 ? -1.139 -13.325 20.771 1.00 68.12 280 ALA A O 1
#

Foldseek 3Di:
DPPDQDAAEPVVCVVPPLSVLLVVLVVVLVVLVVVCVVVVDDDLVSLVVSLVSLLVNLLSLLVLQLLLVQLLCVVVVNDPVVSCVPSVVVSLCLLLCLLLVLLVVCCVVPVLSPLLSVLQVVLLVCCVPPPLVVVLCVVPNDDDDVVCCVQVVVLVVVLVVLVVCQVVPPVDHDPVSVVVSVVSVVVSVVVCVVCVVVVCVVVPPDDDPPPPPPNRNYDNVSSVCSNVVSSVSNNVSSNSSSVSLVSSCVVVVHRSSVSSNPSSSNSSCPSVSVVSNVVD